Protein AF-A0A9W9HZK2-F1 (afdb_monomer_lite)

Sequence (214 aa):
MGLQKMIEAKGGIGELHDNWRLEHVVYLWVSDLRTFMGFSSRFYVRGLSTYPALYQAVLHLRDEFQHTHAMASPSSGMSPFDYERLICLFFICLMMQDSVSSTPTDPMHSSFRPSGLDTLDGALMESRGMRDFSVQNLRPFLNHHLVELHPDGMQKIEYVRRMTEVLGLLRPEARIGVEKCLLNMLCRSNEGHTAFLVDDGWTPDSLLSSMHGQ

Secondary structure (DSSP, 8-state):
-HHHHHHHTTT-SGGGTT-THHHHHHHHHHHHHHHHHHH-HHHHHHTTTTSHHHHHHHHHHHHHHHHHHHH----SS--HHHHHHHHHHHHHHHHHHHHHHT--S-TT----PPPHHHHHHHHHHH-TT-----HHHHHHHHHHHHHHH-TTHHHHHHHHHHHHHHHHTS-HHHHHHHHHHHHHHHT--TTSSSSPPTTSS-SHHHHHHHHT--

pLDDT: mean 72.89, std 15.09, range [34.38, 93.44]

Foldseek 3Di:
DVLVVVQVVQVHLVNCLVPLVLLVSLLVVLVVLQVLCVLPPCLQAAFCVVLPLVLVLLVLLVVVLCVCVVPDDPDFFQDPQLLLSQLLLLLVSVQSSQQSVPPDPDPPDPPVDPRLSSVLSVVSVVPPPPPPSRSVVSRVSSLVSQVVVDVCSVVSSVVSNSNSVSLRSDTPVLNSLSSLQSSQSNNRHNVCPGRPPPPPQRHSVSSVCVSVDD

Radius of gyration: 17.17 Å; chains: 1; bounding box: 48×40×56 Å

Organism: NCBI:txid189055

Structure (mmCIF, N/CA/C/O backbone):
data_AF-A0A9W9HZK2-F1
#
_entry.id   AF-A0A9W9HZK2-F1
#
loop_
_atom_site.group_PDB
_atom_site.id
_atom_site.type_symbol
_atom_site.label_atom_id
_atom_site.label_alt_id
_atom_site.label_comp_id
_atom_site.label_asym_id
_atom_site.label_entity_id
_atom_site.label_seq_id
_atom_site.pdbx_PDB_ins_code
_atom_site.Cartn_x
_atom_site.Cartn_y
_atom_site.Cartn_z
_atom_site.occupancy
_atom_site.B_iso_or_equiv
_atom_site.auth_seq_id
_atom_site.auth_comp_id
_atom_site.auth_asym_id
_atom_site.auth_atom_id
_atom_site.pdbx_PDB_model_num
ATOM 1 N N . MET A 1 1 ? -9.613 7.759 -10.829 1.00 51.91 1 MET A N 1
ATOM 2 C CA . MET A 1 1 ? -10.309 6.591 -10.236 1.00 51.91 1 MET A CA 1
ATOM 3 C C . MET A 1 1 ? -11.728 6.965 -9.813 1.00 51.91 1 MET A C 1
ATOM 5 O O . MET A 1 1 ? -11.955 8.121 -9.473 1.00 51.91 1 MET A O 1
ATOM 9 N N . GLY A 1 2 ? -12.683 6.027 -9.862 1.00 49.06 2 GLY A N 1
ATOM 10 C CA . GLY A 1 2 ? -14.105 6.284 -9.564 1.00 49.06 2 GLY A CA 1
ATOM 11 C C . GLY A 1 2 ? -14.384 6.699 -8.114 1.00 49.06 2 GLY A C 1
ATOM 12 O O . GLY A 1 2 ? -15.226 7.560 -7.874 1.00 49.06 2 GLY A O 1
ATOM 13 N N . LEU A 1 3 ? -13.606 6.175 -7.164 1.00 53.81 3 LEU A N 1
ATOM 14 C CA . LEU A 1 3 ? -13.747 6.458 -5.733 1.00 53.81 3 LEU A CA 1
ATOM 15 C C . LEU A 1 3 ? -13.472 7.934 -5.385 1.00 53.81 3 LEU A C 1
ATOM 1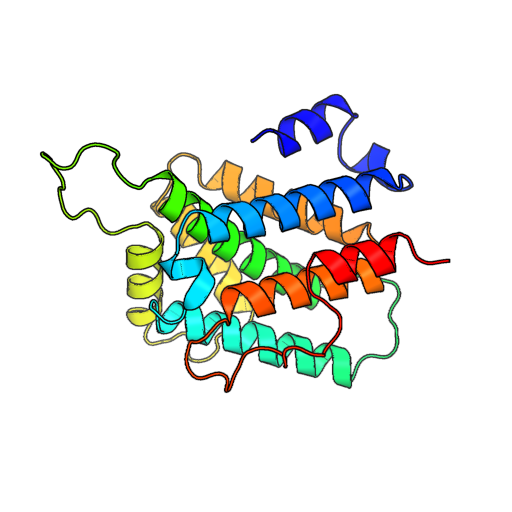7 O O . LEU A 1 3 ? -14.247 8.566 -4.676 1.00 53.81 3 LEU A O 1
ATOM 21 N N . GLN A 1 4 ? -12.415 8.509 -5.966 1.00 55.97 4 GLN A N 1
ATOM 22 C CA . GLN A 1 4 ? -12.057 9.926 -5.832 1.00 55.97 4 GLN A CA 1
ATOM 23 C C . GLN A 1 4 ? -13.200 10.838 -6.305 1.00 55.97 4 GLN A C 1
ATOM 25 O O . GLN A 1 4 ? -13.611 11.747 -5.589 1.00 55.97 4 GLN A O 1
ATOM 30 N N . LYS A 1 5 ? -13.765 10.543 -7.485 1.00 60.78 5 LYS A N 1
ATOM 31 C CA . LYS A 1 5 ? -14.890 11.302 -8.052 1.00 60.78 5 LYS A CA 1
ATOM 32 C C . LYS A 1 5 ? -16.143 11.205 -7.181 1.00 60.78 5 LYS A C 1
ATOM 34 O O . LYS A 1 5 ? -16.894 12.166 -7.086 1.00 60.78 5 LYS A O 1
ATOM 39 N N . MET A 1 6 ? -16.367 10.058 -6.542 1.00 53.75 6 MET A N 1
ATOM 40 C CA . MET A 1 6 ? -17.483 9.858 -5.618 1.00 53.75 6 MET A CA 1
ATOM 41 C C . MET A 1 6 ? -17.302 10.649 -4.315 1.00 53.75 6 MET A C 1
ATOM 43 O O . MET A 1 6 ? -18.262 11.259 -3.853 1.00 53.75 6 MET A O 1
ATOM 47 N N . ILE A 1 7 ? -16.090 10.674 -3.750 1.00 57.06 7 ILE A N 1
ATOM 48 C CA . ILE A 1 7 ? -15.759 11.466 -2.552 1.00 57.06 7 ILE A CA 1
ATOM 49 C C . ILE A 1 7 ? -15.929 12.963 -2.843 1.00 57.06 7 ILE A C 1
ATOM 51 O O . ILE A 1 7 ? -16.571 13.682 -2.079 1.00 57.06 7 ILE A O 1
ATOM 55 N N . GLU A 1 8 ? -15.417 13.428 -3.983 1.00 64.81 8 GLU A N 1
ATOM 56 C CA . GLU A 1 8 ? -15.541 14.824 -4.417 1.00 64.81 8 GLU A CA 1
ATOM 57 C C . GLU A 1 8 ? -17.005 15.212 -4.684 1.00 64.81 8 GLU A C 1
ATOM 59 O O . GLU A 1 8 ? -17.459 16.258 -4.224 1.00 64.81 8 GLU A O 1
ATOM 64 N N . ALA A 1 9 ? -17.794 14.336 -5.319 1.00 61.34 9 ALA A N 1
ATOM 65 C CA . ALA A 1 9 ? -19.225 14.555 -5.550 1.00 61.34 9 ALA A CA 1
ATOM 66 C C . ALA A 1 9 ? -20.078 14.578 -4.266 1.00 61.34 9 ALA A C 1
ATOM 68 O O . ALA A 1 9 ? -21.255 14.942 -4.316 1.00 61.34 9 ALA A O 1
ATOM 69 N N . LYS A 1 10 ? -19.520 14.165 -3.122 1.00 55.72 10 LYS A N 1
ATOM 70 C CA . LYS A 1 10 ? -20.206 14.130 -1.823 1.00 55.72 10 LYS A CA 1
ATOM 71 C C . LYS A 1 10 ? -19.759 15.221 -0.853 1.00 55.72 10 LYS A C 1
ATOM 73 O O . LYS A 1 10 ? -20.182 15.187 0.293 1.00 55.72 10 LYS A O 1
ATOM 78 N N . GLY A 1 11 ? -18.981 16.202 -1.314 1.00 62.06 11 GLY A N 1
ATOM 79 C CA . GLY A 1 11 ? -18.532 17.321 -0.478 1.00 62.06 11 GLY A CA 1
ATOM 80 C C . GLY A 1 11 ? -17.215 17.060 0.256 1.00 62.06 11 GLY A C 1
ATOM 81 O O . GLY A 1 11 ? -16.813 17.858 1.096 1.00 62.06 11 GLY A O 1
ATOM 82 N N . GLY A 1 12 ? -16.506 15.980 -0.090 1.00 61.12 12 GLY A N 1
ATOM 83 C CA . GLY A 1 12 ? -15.219 15.626 0.504 1.00 61.12 12 GLY A CA 1
ATOM 84 C C . GLY A 1 12 ? -15.331 14.676 1.698 1.00 61.12 12 GLY A C 1
ATOM 85 O O . GLY A 1 12 ? -16.405 14.207 2.061 1.00 61.12 12 GLY A O 1
ATOM 86 N N . ILE A 1 13 ? -14.179 14.357 2.293 1.00 58.06 13 ILE A N 1
ATOM 87 C CA . ILE A 1 13 ? -14.046 13.348 3.360 1.00 58.06 13 ILE A CA 1
ATOM 88 C C . ILE A 1 13 ? -14.730 13.794 4.666 1.00 58.06 13 ILE A C 1
ATOM 90 O O . ILE A 1 13 ? -15.255 12.956 5.392 1.00 58.06 13 ILE A O 1
ATOM 94 N N . GLY A 1 14 ? -14.781 15.103 4.943 1.00 56.28 14 GLY A N 1
ATOM 95 C CA . GLY A 1 14 ? -15.382 15.647 6.170 1.00 56.28 14 GLY A CA 1
ATOM 96 C C . GLY A 1 14 ? -16.892 15.409 6.289 1.00 56.28 14 GLY A C 1
ATOM 97 O O . GLY A 1 14 ? -17.373 15.092 7.370 1.00 56.28 14 GLY A O 1
ATOM 98 N N . GLU A 1 15 ? -17.625 15.456 5.174 1.00 59.62 15 GLU A N 1
ATOM 99 C CA . GLU A 1 15 ? -19.083 15.218 5.112 1.00 59.62 15 GLU A CA 1
ATOM 100 C C . GLU A 1 15 ? -19.468 13.734 5.265 1.00 59.62 15 GLU A C 1
ATOM 102 O O . GLU A 1 15 ? -20.643 13.366 5.338 1.00 59.62 15 GLU A O 1
ATOM 107 N N . LEU A 1 16 ? -18.474 12.848 5.280 1.00 55.88 16 LEU A N 1
ATOM 108 C CA . LEU A 1 16 ? -18.669 11.407 5.338 1.00 55.88 16 LEU A CA 1
ATOM 109 C C . LEU A 1 16 ? -18.458 10.825 6.748 1.00 55.88 16 LEU A C 1
ATOM 111 O O . LEU A 1 16 ? -18.811 9.668 6.956 1.00 55.88 16 LEU A O 1
ATOM 115 N N . HIS A 1 17 ? -17.944 11.611 7.701 1.00 52.28 17 HIS A N 1
ATOM 116 C CA . HIS A 1 17 ? -17.525 11.175 9.042 1.00 52.28 17 HIS A CA 1
ATOM 117 C C . HIS A 1 17 ? -18.588 10.376 9.822 1.00 52.28 17 HIS A C 1
ATOM 119 O O . HIS A 1 17 ? -18.254 9.387 10.465 1.00 52.28 17 HIS A O 1
ATOM 125 N N . ASP A 1 18 ? -19.870 10.730 9.694 1.00 54.41 18 ASP A N 1
ATOM 126 C CA . ASP A 1 18 ? -20.972 10.069 10.419 1.00 54.41 18 ASP A CA 1
ATOM 127 C C . ASP A 1 18 ? -21.776 9.092 9.540 1.00 54.41 18 ASP A C 1
ATOM 129 O O . ASP A 1 18 ? -22.914 8.726 9.844 1.00 54.41 18 ASP A O 1
ATOM 133 N N . ASN A 1 19 ? -21.218 8.683 8.398 1.00 59.22 19 ASN A N 1
ATOM 134 C CA . ASN A 1 19 ? -21.962 7.988 7.360 1.00 59.22 19 ASN A CA 1
ATOM 135 C C . ASN A 1 19 ? -21.532 6.521 7.239 1.00 59.22 19 ASN A C 1
ATOM 137 O O . ASN A 1 19 ? -20.406 6.232 6.839 1.00 59.22 19 ASN A O 1
ATOM 141 N N . TRP A 1 20 ? -22.473 5.590 7.439 1.00 60.44 20 TRP A N 1
ATOM 142 C CA . TRP A 1 20 ? -22.333 4.156 7.103 1.00 60.44 20 TRP A CA 1
ATOM 143 C C . TRP A 1 20 ? -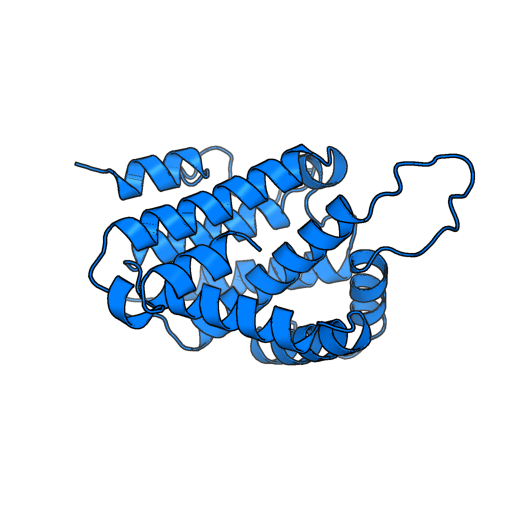21.807 3.924 5.673 1.00 60.44 20 TRP A C 1
ATOM 145 O O . TRP A 1 20 ? -21.231 2.888 5.347 1.00 60.44 20 TRP A O 1
ATOM 155 N N . ARG A 1 21 ? -21.969 4.923 4.797 1.00 61.69 21 ARG A N 1
ATOM 156 C CA . ARG A 1 21 ? -21.415 4.930 3.445 1.00 61.69 21 ARG A CA 1
ATOM 157 C C . ARG A 1 21 ? -19.892 4.839 3.402 1.00 61.69 21 ARG A C 1
ATOM 159 O O . ARG A 1 21 ? -19.397 4.299 2.421 1.00 61.69 21 ARG A O 1
ATOM 166 N N . LEU A 1 22 ? -19.155 5.323 4.406 1.00 65.31 22 LEU A N 1
ATOM 167 C CA . LEU A 1 22 ? -17.693 5.192 4.446 1.00 65.31 22 LEU A CA 1
ATOM 168 C C . LEU A 1 22 ? -17.245 3.740 4.519 1.00 65.31 22 LEU A C 1
ATOM 170 O O . LEU A 1 22 ? -16.347 3.340 3.781 1.00 65.31 22 LEU A O 1
ATOM 174 N N . GLU A 1 23 ? -17.911 2.946 5.351 1.00 64.19 23 GLU A N 1
ATOM 175 C CA . GLU A 1 23 ? -17.645 1.513 5.447 1.00 64.19 23 GLU A CA 1
ATOM 176 C C . GLU A 1 23 ? -17.899 0.835 4.091 1.00 64.19 23 GLU A C 1
ATOM 178 O O . GLU A 1 23 ? -17.084 0.041 3.625 1.00 64.19 23 GLU A O 1
ATOM 183 N N . HIS A 1 24 ? -18.956 1.242 3.379 1.00 67.00 24 HIS A N 1
ATOM 184 C CA . HIS A 1 24 ? -19.216 0.804 2.004 1.00 67.00 24 HIS A CA 1
ATOM 185 C C . HIS A 1 24 ? -18.130 1.231 1.004 1.00 67.00 24 HIS A C 1
ATOM 187 O O . HIS A 1 24 ? -17.762 0.438 0.141 1.00 67.00 24 HIS A O 1
ATOM 193 N N . VAL A 1 25 ? -17.616 2.464 1.083 1.00 67.00 25 VAL A N 1
ATOM 194 C CA . VAL A 1 25 ? -16.541 2.950 0.196 1.00 67.00 25 VAL A CA 1
ATOM 195 C C . VAL A 1 25 ? -15.279 2.106 0.370 1.00 67.00 25 VAL A C 1
ATOM 197 O O . VAL A 1 25 ? -14.643 1.716 -0.609 1.00 67.00 25 VAL A O 1
ATOM 200 N N . VAL A 1 26 ? -14.935 1.804 1.617 1.00 67.75 26 VAL A N 1
ATOM 201 C CA . VAL A 1 26 ? -13.762 1.003 1.966 1.00 67.75 26 VAL A CA 1
ATOM 202 C C . VAL A 1 26 ? -13.950 -0.450 1.556 1.00 67.75 26 VAL A C 1
ATOM 204 O O . VAL A 1 26 ? -13.043 -1.035 0.965 1.00 67.75 26 VAL A O 1
ATOM 207 N N . TYR A 1 27 ? -15.139 -1.011 1.780 1.00 67.56 27 TYR A N 1
ATOM 208 C CA . TYR A 1 27 ? -15.469 -2.344 1.296 1.00 67.56 27 TYR A CA 1
ATOM 209 C C . TYR A 1 27 ? -15.342 -2.445 -0.225 1.00 67.56 27 TYR A C 1
ATOM 211 O O . TYR A 1 27 ? -14.692 -3.361 -0.721 1.00 67.56 27 TYR A O 1
ATOM 219 N N . LEU A 1 28 ? -15.917 -1.494 -0.969 1.00 68.62 28 LEU A N 1
ATOM 220 C CA . LEU A 1 28 ? -15.805 -1.464 -2.426 1.00 68.62 28 LEU A CA 1
ATOM 221 C C . LEU A 1 28 ? -14.343 -1.425 -2.861 1.00 68.62 28 LEU A C 1
ATOM 223 O O . LEU A 1 28 ? -13.965 -2.141 -3.777 1.00 68.62 28 LEU A O 1
ATOM 227 N N . TRP A 1 29 ? -13.504 -0.668 -2.159 1.00 70.44 29 TRP A N 1
ATOM 228 C CA . TRP A 1 29 ? -12.082 -0.604 -2.464 1.00 70.44 29 TRP A CA 1
ATOM 229 C C . TRP A 1 29 ? -11.341 -1.928 -2.196 1.00 70.44 29 TRP A C 1
ATOM 231 O O . TRP A 1 29 ? -10.569 -2.389 -3.038 1.00 70.44 29 TRP A O 1
ATOM 241 N N . VAL A 1 30 ? -11.606 -2.589 -1.063 1.00 67.69 30 VAL A N 1
ATOM 242 C CA . VAL A 1 30 ? -11.041 -3.918 -0.753 1.00 67.69 30 VAL A CA 1
ATOM 243 C C . VAL A 1 30 ? -11.559 -4.981 -1.733 1.00 67.69 30 VAL A C 1
ATOM 245 O O . VAL A 1 30 ? -10.803 -5.844 -2.182 1.00 67.69 30 VAL A O 1
ATOM 248 N N . SER A 1 31 ? -12.836 -4.906 -2.109 1.00 67.81 31 SER A N 1
ATOM 249 C CA . SER A 1 31 ? -13.458 -5.782 -3.104 1.00 67.81 31 SER A CA 1
ATOM 250 C C . SER A 1 31 ? -12.860 -5.568 -4.494 1.00 67.81 31 SER A C 1
ATOM 252 O O . SER A 1 31 ? -12.563 -6.542 -5.190 1.00 67.81 31 SER A O 1
ATOM 254 N N . ASP A 1 32 ? -12.625 -4.318 -4.891 1.00 69.69 32 ASP A N 1
ATOM 255 C CA . ASP A 1 32 ? -11.942 -3.982 -6.137 1.00 69.69 32 ASP A CA 1
ATOM 256 C C . ASP A 1 32 ? -10.536 -4.580 -6.126 1.00 69.69 32 ASP A C 1
ATOM 258 O O . ASP A 1 32 ? -10.176 -5.279 -7.068 1.00 69.69 32 ASP A O 1
ATOM 262 N N . LEU A 1 33 ? -9.765 -4.428 -5.042 1.00 68.88 33 LEU A N 1
ATOM 263 C CA . LEU A 1 33 ? -8.455 -5.074 -4.909 1.00 68.88 33 LEU A CA 1
ATOM 264 C C . LEU A 1 33 ? -8.508 -6.593 -5.066 1.00 68.88 33 LEU A C 1
ATOM 266 O O . LEU A 1 33 ? -7.711 -7.151 -5.818 1.00 68.88 33 LEU A O 1
ATOM 270 N N . ARG A 1 34 ? -9.449 -7.265 -4.392 1.00 65.44 34 ARG A N 1
ATOM 271 C CA . ARG A 1 34 ? -9.645 -8.717 -4.528 1.00 65.44 34 ARG A CA 1
ATOM 272 C C . ARG A 1 34 ? -9.939 -9.091 -5.978 1.00 65.44 34 ARG A C 1
ATOM 274 O O . ARG A 1 34 ? -9.393 -10.068 -6.485 1.00 65.44 34 ARG A O 1
ATOM 281 N N . THR A 1 35 ? -10.788 -8.313 -6.642 1.00 68.31 35 THR A N 1
ATOM 282 C CA . THR A 1 35 ? -11.169 -8.524 -8.042 1.00 68.31 35 THR A CA 1
ATOM 283 C C . THR A 1 35 ? -9.964 -8.313 -8.965 1.00 68.31 35 THR A C 1
ATOM 285 O O . THR A 1 35 ? -9.683 -9.164 -9.806 1.00 68.31 35 THR A O 1
ATOM 288 N N . PHE A 1 36 ? -9.171 -7.260 -8.737 1.00 62.81 36 PHE A N 1
ATOM 289 C CA . PHE A 1 36 ? -7.903 -6.994 -9.425 1.00 62.81 36 PHE A CA 1
ATOM 290 C C . PHE A 1 36 ? -6.890 -8.125 -9.250 1.00 62.81 36 PHE A C 1
ATOM 292 O O . PHE A 1 36 ? -6.281 -8.564 -10.224 1.00 62.81 36 PHE A O 1
ATOM 299 N N . MET A 1 37 ? -6.741 -8.650 -8.034 1.00 62.50 37 MET A N 1
ATOM 300 C CA . MET A 1 37 ? -5.911 -9.829 -7.794 1.00 62.50 37 MET A CA 1
ATOM 301 C C . MET A 1 37 ? -6.466 -11.067 -8.497 1.00 62.50 37 MET A C 1
ATOM 303 O O . MET A 1 37 ? -5.687 -11.843 -9.031 1.00 62.50 37 MET A O 1
ATOM 307 N N . GLY A 1 38 ? -7.788 -11.245 -8.542 1.00 58.75 38 GLY A N 1
ATOM 308 C CA . GLY A 1 38 ? -8.447 -12.338 -9.262 1.00 58.75 38 GLY A CA 1
ATOM 309 C C . GLY A 1 38 ? -8.209 -12.311 -10.775 1.00 58.75 38 GLY A C 1
ATOM 310 O O . GLY A 1 38 ? -8.093 -13.371 -11.386 1.00 58.75 38 GLY A O 1
ATOM 311 N N . PHE A 1 39 ? -8.056 -11.124 -11.374 1.00 61.34 39 PHE A N 1
ATOM 312 C CA . PHE A 1 39 ? -7.691 -10.986 -12.789 1.00 61.34 39 PHE A CA 1
ATOM 313 C C . PHE A 1 39 ? -6.256 -11.437 -13.098 1.00 61.34 39 PHE A C 1
ATOM 315 O O . PHE A 1 39 ? -5.949 -11.746 -14.247 1.00 61.34 39 PHE A O 1
ATOM 322 N N . SER A 1 40 ? -5.386 -11.532 -12.089 1.00 61.66 40 SER A N 1
ATOM 323 C CA . SER A 1 40 ? -4.034 -12.068 -12.232 1.00 61.66 40 SER A CA 1
ATOM 324 C C . SER A 1 40 ? -3.870 -13.340 -11.409 1.00 61.66 40 SER A C 1
ATOM 326 O O . SER A 1 40 ? -3.607 -13.302 -10.207 1.00 61.66 40 SER A O 1
ATOM 328 N N . SER A 1 41 ? -3.944 -14.497 -12.073 1.00 63.47 41 SER A N 1
ATOM 329 C CA . SER A 1 41 ? -3.752 -15.809 -11.435 1.00 63.47 41 SER A CA 1
ATOM 330 C C . SER A 1 41 ? -2.452 -15.892 -10.620 1.00 63.47 41 SER A C 1
ATOM 332 O O . SER A 1 41 ? -2.416 -16.543 -9.574 1.00 63.47 41 SER A O 1
ATOM 334 N N . ARG A 1 42 ? -1.403 -15.169 -11.043 1.00 66.69 42 ARG A N 1
ATOM 335 C CA . ARG A 1 42 ? -0.130 -15.041 -10.319 1.00 66.69 42 ARG A CA 1
ATOM 336 C C . ARG A 1 42 ? -0.310 -14.365 -8.959 1.00 66.69 42 ARG A C 1
ATOM 338 O O . ARG A 1 42 ? 0.107 -14.945 -7.962 1.00 66.69 42 ARG A O 1
ATOM 345 N N . PHE A 1 43 ? -0.945 -13.194 -8.894 1.00 71.00 43 PHE A N 1
ATOM 346 C CA . PHE A 1 43 ? -1.162 -12.493 -7.620 1.00 71.00 43 PHE A CA 1
ATOM 347 C C . PHE A 1 43 ? -2.210 -13.192 -6.751 1.00 71.00 43 PHE A C 1
ATOM 349 O O . PHE A 1 43 ? -2.054 -13.250 -5.534 1.00 71.00 43 PHE A O 1
ATOM 356 N N . TYR A 1 44 ? -3.238 -13.792 -7.357 1.00 67.56 44 TYR A N 1
ATOM 357 C CA . TYR A 1 44 ? -4.263 -14.529 -6.620 1.00 67.56 44 TYR A CA 1
ATOM 358 C C . TYR A 1 44 ? -3.695 -15.715 -5.821 1.00 67.56 44 TYR A C 1
ATOM 360 O O . TYR A 1 44 ? -4.067 -15.904 -4.658 1.00 67.56 44 TYR A O 1
ATOM 368 N N . VAL A 1 45 ? -2.800 -16.498 -6.442 1.00 66.31 45 VAL A N 1
ATOM 369 C CA . VAL A 1 45 ? -2.215 -17.716 -5.852 1.00 66.31 45 VAL A CA 1
ATOM 370 C C . VAL A 1 45 ? -0.963 -17.412 -5.031 1.00 66.31 45 VAL A C 1
ATOM 372 O O . VAL A 1 45 ? -0.761 -18.002 -3.973 1.00 66.31 45 VAL A O 1
ATOM 375 N N . ARG A 1 46 ? -0.102 -16.512 -5.515 1.00 70.06 46 ARG A N 1
ATOM 376 C CA . ARG A 1 46 ? 1.246 -16.306 -4.967 1.00 70.06 46 ARG A CA 1
ATOM 377 C C . ARG A 1 46 ? 1.455 -14.956 -4.287 1.00 70.06 46 ARG A C 1
ATOM 379 O O . ARG A 1 46 ? 2.575 -14.721 -3.840 1.00 70.06 46 ARG A O 1
ATOM 386 N N . GLY A 1 47 ? 0.449 -14.080 -4.225 1.00 77.06 47 GLY A N 1
ATOM 387 C CA . GLY A 1 47 ? 0.588 -12.752 -3.619 1.00 77.06 47 GLY A CA 1
ATOM 388 C C . GLY A 1 47 ? 1.841 -12.035 -4.128 1.00 77.06 47 GLY A C 1
ATOM 389 O O . GLY A 1 47 ? 2.120 -12.033 -5.330 1.00 77.06 47 GLY A O 1
ATOM 390 N N . LEU A 1 48 ? 2.641 -11.504 -3.201 1.00 84.44 48 LEU A N 1
ATOM 391 C CA . LEU A 1 48 ? 3.938 -10.892 -3.503 1.00 84.44 48 LEU A CA 1
ATOM 392 C C . LEU A 1 48 ? 5.131 -11.853 -3.450 1.00 84.44 48 LEU A C 1
ATOM 394 O O . LEU A 1 48 ? 6.249 -11.408 -3.657 1.00 84.44 48 LEU A O 1
ATOM 398 N N . SER A 1 49 ? 4.953 -13.162 -3.241 1.00 82.25 49 SER A N 1
ATOM 399 C CA . SER A 1 49 ? 6.086 -14.101 -3.076 1.00 82.25 49 SER A CA 1
ATOM 400 C C . SER A 1 49 ? 7.044 -14.189 -4.275 1.00 82.25 49 SER A C 1
ATOM 402 O O . SER A 1 49 ? 8.132 -14.742 -4.153 1.00 82.25 49 SER A O 1
ATOM 404 N N . THR A 1 50 ? 6.673 -13.640 -5.440 1.00 83.69 50 THR A N 1
ATOM 405 C CA . THR A 1 50 ? 7.590 -13.535 -6.591 1.00 83.69 50 THR A CA 1
ATOM 406 C C . THR A 1 50 ? 8.507 -12.304 -6.538 1.00 83.69 50 THR A C 1
ATOM 408 O O . THR A 1 50 ? 9.370 -12.176 -7.396 1.00 83.69 50 THR A O 1
ATOM 411 N N . TYR A 1 51 ? 8.315 -11.423 -5.556 1.00 87.19 51 TYR A N 1
ATOM 412 C CA . TYR A 1 51 ? 9.055 -10.185 -5.320 1.00 87.19 51 TYR A CA 1
ATOM 413 C C . TYR A 1 51 ? 9.674 -10.262 -3.918 1.00 87.19 51 TYR A C 1
ATOM 415 O O . TYR A 1 51 ? 9.020 -9.888 -2.941 1.00 87.19 51 TYR A O 1
ATOM 423 N N . PRO A 1 52 ? 10.866 -10.867 -3.761 1.00 87.12 52 PRO A N 1
ATOM 424 C CA . PRO A 1 52 ? 11.383 -11.242 -2.451 1.00 87.12 52 PRO A CA 1
ATOM 425 C C . PRO A 1 52 ? 11.563 -10.066 -1.490 1.00 87.12 52 PRO A C 1
ATOM 427 O O . PRO A 1 52 ? 11.220 -10.206 -0.318 1.00 87.12 52 PRO A O 1
ATOM 430 N N . ALA A 1 53 ? 12.065 -8.917 -1.947 1.00 88.12 53 ALA A N 1
ATOM 431 C CA . ALA A 1 53 ? 12.306 -7.777 -1.064 1.00 88.12 53 ALA A CA 1
ATOM 432 C C . ALA A 1 53 ? 10.999 -7.100 -0.645 1.00 88.12 53 ALA A C 1
ATOM 434 O O . ALA A 1 53 ? 10.823 -6.775 0.531 1.00 88.12 53 ALA A O 1
ATOM 435 N N . LEU A 1 54 ? 10.046 -6.967 -1.570 1.00 88.81 54 LEU A N 1
ATOM 436 C CA . LEU A 1 54 ? 8.696 -6.499 -1.256 1.00 88.81 54 LEU A CA 1
ATOM 437 C C . LEU A 1 54 ? 7.966 -7.447 -0.309 1.00 88.81 54 LEU A C 1
ATOM 439 O O . LEU A 1 54 ? 7.324 -6.999 0.639 1.00 88.81 54 LEU A O 1
ATOM 443 N N . TYR A 1 55 ? 8.076 -8.753 -0.537 1.00 88.12 55 TYR A N 1
ATOM 444 C CA . TYR A 1 55 ? 7.468 -9.753 0.329 1.00 88.12 55 TYR A CA 1
ATOM 445 C C . TYR A 1 55 ? 8.033 -9.666 1.750 1.00 88.12 55 TYR A C 1
ATOM 447 O O . TYR A 1 55 ? 7.257 -9.627 2.700 1.00 88.12 55 TYR A O 1
ATOM 455 N N . GLN A 1 56 ? 9.357 -9.543 1.908 1.00 86.38 56 GLN A N 1
ATOM 456 C CA . GLN A 1 56 ? 9.976 -9.322 3.221 1.00 86.38 56 GLN A CA 1
ATOM 457 C C . GLN A 1 56 ? 9.482 -8.031 3.883 1.00 86.38 56 GLN A C 1
ATOM 459 O O . GLN A 1 56 ? 9.110 -8.060 5.054 1.00 86.38 56 GLN A O 1
ATOM 464 N N . ALA A 1 57 ? 9.392 -6.923 3.139 1.00 89.19 57 ALA A N 1
ATOM 465 C CA . ALA A 1 57 ? 8.858 -5.672 3.672 1.00 89.19 57 ALA A CA 1
ATOM 466 C C . ALA A 1 57 ? 7.433 -5.851 4.225 1.00 89.19 57 ALA A C 1
ATOM 468 O O . ALA A 1 57 ? 7.150 -5.423 5.340 1.00 89.19 57 ALA A O 1
ATOM 469 N N . VAL A 1 58 ? 6.547 -6.542 3.501 1.00 89.69 58 VAL A N 1
ATOM 470 C CA . VAL A 1 58 ? 5.175 -6.797 3.974 1.00 89.69 58 VAL A CA 1
ATOM 471 C C . VAL A 1 58 ? 5.138 -7.764 5.162 1.00 89.69 58 VAL A C 1
ATOM 473 O O . VAL A 1 58 ? 4.317 -7.576 6.059 1.00 89.69 58 VAL A O 1
ATOM 476 N N . LEU A 1 59 ? 6.029 -8.761 5.228 1.00 87.44 59 LEU A N 1
ATOM 477 C CA . LEU A 1 59 ? 6.151 -9.615 6.416 1.00 87.44 59 LEU A CA 1
ATOM 478 C C . LEU A 1 59 ? 6.522 -8.794 7.658 1.00 87.44 59 LEU A C 1
ATOM 480 O O . LEU A 1 59 ? 5.918 -8.997 8.706 1.00 87.44 59 LEU A O 1
ATOM 484 N N . HIS A 1 60 ? 7.416 -7.812 7.535 1.00 87.19 60 HIS A N 1
ATOM 485 C CA . HIS A 1 60 ? 7.725 -6.899 8.637 1.00 87.19 60 HIS A CA 1
ATOM 486 C C . HIS A 1 60 ? 6.522 -6.044 9.055 1.00 87.19 60 HIS A C 1
ATOM 488 O O . HIS A 1 60 ? 6.252 -5.928 10.249 1.00 87.19 60 HIS A O 1
ATOM 494 N N . LEU A 1 61 ? 5.747 -5.514 8.098 1.00 90.19 61 LEU A N 1
ATOM 495 C CA . LEU A 1 61 ? 4.495 -4.805 8.405 1.00 90.19 61 LEU A CA 1
ATOM 496 C C . LEU A 1 61 ? 3.507 -5.710 9.152 1.00 90.19 61 LEU A C 1
ATOM 498 O O . LEU A 1 61 ? 2.846 -5.273 10.092 1.00 90.19 61 LEU A O 1
ATOM 502 N N . ARG A 1 62 ? 3.413 -6.982 8.751 1.00 87.94 62 ARG A N 1
ATOM 503 C CA . ARG A 1 62 ? 2.555 -7.972 9.408 1.00 87.94 62 ARG A CA 1
ATOM 504 C C . ARG A 1 62 ? 3.002 -8.240 10.839 1.00 87.94 62 ARG A C 1
ATOM 506 O O . ARG A 1 62 ? 2.161 -8.286 11.734 1.00 87.94 62 ARG A O 1
ATOM 513 N N . ASP A 1 63 ? 4.296 -8.434 11.048 1.00 86.44 63 ASP A N 1
ATOM 514 C CA . ASP A 1 63 ? 4.837 -8.710 12.372 1.00 86.44 63 ASP A CA 1
ATOM 515 C C . ASP A 1 63 ? 4.616 -7.492 13.286 1.00 86.44 63 ASP A C 1
ATOM 517 O O . ASP A 1 63 ? 4.147 -7.656 14.411 1.00 86.44 63 ASP A O 1
ATOM 521 N N . GLU A 1 64 ? 4.832 -6.266 12.794 1.00 87.75 64 GLU A N 1
ATOM 522 C CA . GLU A 1 64 ? 4.538 -5.029 13.534 1.00 87.75 64 GLU A CA 1
ATOM 523 C C . GLU A 1 64 ? 3.050 -4.925 13.904 1.00 87.75 64 GLU A C 1
ATOM 525 O O . GLU A 1 64 ? 2.718 -4.701 15.068 1.00 87.75 64 GLU A O 1
ATOM 530 N N . PHE A 1 65 ? 2.151 -5.184 12.950 1.00 87.62 65 PHE A N 1
ATOM 531 C CA . PHE A 1 65 ? 0.707 -5.231 13.185 1.00 87.62 65 PHE A CA 1
ATOM 532 C C . PHE A 1 65 ? 0.333 -6.210 14.311 1.00 87.62 65 PHE A C 1
ATOM 534 O O . PHE A 1 65 ? -0.419 -5.867 15.227 1.00 87.62 65 PHE A O 1
ATOM 541 N N . GLN A 1 66 ? 0.877 -7.430 14.281 1.00 86.06 66 GLN A N 1
ATOM 542 C CA . GLN A 1 66 ? 0.612 -8.444 15.303 1.00 86.06 66 GLN A CA 1
ATOM 543 C C . GLN A 1 66 ? 1.117 -8.013 16.684 1.00 86.06 66 GLN A C 1
ATOM 545 O O . GLN A 1 66 ? 0.399 -8.180 17.671 1.00 86.06 66 GLN A O 1
ATOM 550 N N . HIS A 1 67 ? 2.311 -7.419 16.762 1.00 82.62 67 HIS A N 1
ATOM 551 C CA . HIS A 1 67 ? 2.868 -6.923 18.021 1.00 82.62 67 HIS A CA 1
ATOM 552 C C . HIS A 1 67 ? 2.025 -5.785 18.607 1.00 82.62 67 HIS A C 1
ATOM 554 O O . HIS A 1 67 ? 1.728 -5.806 19.804 1.00 82.62 67 HIS A O 1
ATOM 560 N N . THR A 1 68 ? 1.589 -4.826 17.781 1.00 82.06 68 THR A N 1
ATOM 561 C CA . THR A 1 68 ? 0.722 -3.726 18.227 1.00 82.06 68 THR A CA 1
ATOM 562 C C . THR A 1 68 ? -0.599 -4.262 18.774 1.00 82.06 68 THR A C 1
ATOM 564 O O . THR A 1 68 ? -1.002 -3.878 19.868 1.00 82.06 68 THR A O 1
ATOM 567 N N . HIS A 1 69 ? -1.249 -5.200 18.083 1.00 74.94 69 HIS A N 1
ATOM 568 C CA . HIS A 1 69 ? -2.554 -5.719 18.507 1.00 74.94 69 HIS A CA 1
ATOM 569 C C . HIS A 1 69 ? -2.507 -6.748 19.642 1.00 74.94 69 HIS A C 1
ATOM 571 O O . HIS A 1 69 ? -3.496 -6.889 20.355 1.00 74.94 69 HIS A O 1
ATOM 577 N N . ALA A 1 70 ? -1.386 -7.442 19.846 1.00 74.44 70 ALA A N 1
ATOM 578 C CA . ALA A 1 70 ? -1.211 -8.336 20.990 1.00 74.44 70 ALA A CA 1
ATOM 579 C C . ALA A 1 70 ? -1.002 -7.570 22.309 1.00 74.44 70 ALA A C 1
ATOM 581 O O . ALA A 1 70 ? -1.353 -8.075 23.374 1.00 74.44 70 ALA A O 1
ATOM 582 N N . MET A 1 71 ? -0.416 -6.370 22.242 1.00 64.88 71 MET A N 1
ATOM 583 C CA . MET A 1 71 ? -0.035 -5.567 23.413 1.00 64.88 71 MET A CA 1
ATOM 584 C C . MET A 1 71 ? -0.966 -4.374 23.676 1.00 64.88 71 MET A C 1
ATOM 586 O O . MET A 1 71 ? -0.916 -3.785 24.757 1.00 64.88 71 MET A O 1
ATOM 590 N N . ALA A 1 72 ? -1.800 -3.981 22.711 1.00 62.53 72 ALA A N 1
ATOM 591 C CA . ALA A 1 72 ? -2.658 -2.811 22.844 1.00 62.53 72 ALA A CA 1
ATOM 592 C C . ALA A 1 72 ? -3.910 -3.083 23.693 1.00 62.53 72 ALA A C 1
ATOM 594 O O . ALA A 1 72 ? -4.695 -3.992 23.431 1.00 62.53 72 ALA A O 1
ATOM 595 N N . SER A 1 73 ? -4.143 -2.199 24.667 1.00 58.03 73 SER A N 1
ATOM 596 C CA . SER A 1 73 ? -5.486 -1.922 25.192 1.00 58.03 73 SER A CA 1
ATOM 597 C C . SER A 1 73 ? -6.343 -1.325 24.064 1.00 58.03 73 SER A C 1
ATOM 599 O O . SER A 1 73 ? -5.775 -0.614 23.231 1.00 58.03 73 SER A O 1
ATOM 601 N N . PRO A 1 74 ? -7.667 -1.568 23.998 1.00 56.53 74 PRO A N 1
ATOM 602 C CA . PRO A 1 74 ? -8.532 -1.026 22.949 1.00 56.53 74 PRO A CA 1
ATOM 603 C C . PRO A 1 74 ? -8.511 0.511 22.947 1.00 56.53 74 PRO A C 1
ATOM 605 O O . PRO A 1 74 ? -9.298 1.175 23.621 1.00 56.53 74 PRO A O 1
ATOM 608 N N . SER A 1 75 ? -7.587 1.102 22.189 1.00 58.41 75 SER A N 1
ATOM 609 C CA . SER A 1 75 ? -7.559 2.534 21.932 1.00 58.41 75 SER A CA 1
ATOM 610 C C . SER A 1 75 ? -8.581 2.857 20.851 1.00 58.41 75 SER A C 1
ATOM 612 O O . SER A 1 75 ? -8.563 2.287 19.762 1.00 58.41 75 SER A O 1
ATOM 614 N N . SER A 1 76 ? -9.456 3.819 21.134 1.00 60.91 76 SER A N 1
ATOM 615 C CA . SER A 1 76 ? -10.537 4.226 20.227 1.00 60.91 76 SER A CA 1
ATOM 616 C C . SER A 1 76 ? -10.041 4.837 18.901 1.00 60.91 76 SER A C 1
ATOM 618 O O . SER A 1 76 ? -10.803 4.900 17.936 1.00 60.91 76 SER A O 1
ATOM 620 N N . GLY A 1 77 ? -8.789 5.302 18.830 1.00 72.50 77 GLY A N 1
ATOM 621 C CA . GLY A 1 77 ? -8.229 6.029 17.684 1.00 72.50 77 GLY A CA 1
ATOM 622 C C . GLY A 1 77 ? -7.152 5.257 16.919 1.00 72.50 77 GLY A C 1
ATOM 623 O O . GLY A 1 77 ? -6.554 4.324 17.447 1.00 72.50 77 GLY A O 1
ATOM 624 N N . MET A 1 78 ? -6.917 5.661 15.669 1.00 83.50 78 MET A N 1
ATOM 625 C CA . MET A 1 78 ? -5.787 5.203 14.855 1.00 83.50 78 MET A CA 1
ATOM 626 C C . MET A 1 78 ? -4.490 5.802 15.408 1.00 83.50 78 MET A C 1
ATOM 628 O O . MET A 1 78 ? -4.385 7.025 15.533 1.00 83.50 78 MET A O 1
ATOM 632 N N . SER A 1 79 ? -3.510 4.964 15.749 1.00 86.31 79 SER A N 1
ATOM 633 C CA . SER A 1 79 ? -2.201 5.468 16.161 1.00 86.31 79 SER A CA 1
ATOM 634 C C . SER A 1 79 ? -1.410 5.981 14.948 1.00 86.31 79 SER A C 1
ATOM 636 O O . SER A 1 79 ? -1.668 5.558 13.817 1.00 86.31 79 SER A O 1
ATOM 638 N N . PRO A 1 80 ? -0.407 6.856 15.146 1.00 86.56 80 PRO A N 1
ATOM 639 C CA .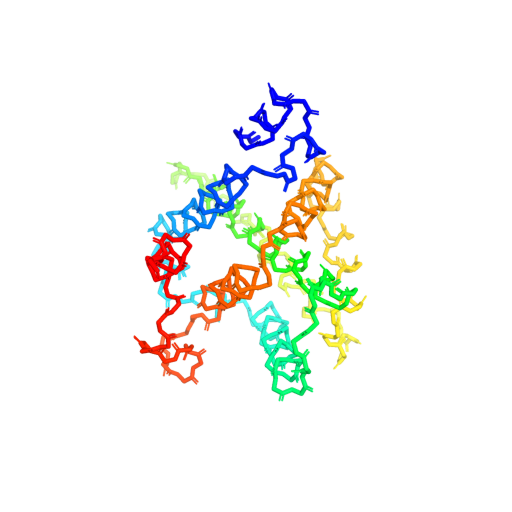 PRO A 1 80 ? 0.484 7.264 14.063 1.00 86.56 80 PRO A CA 1
ATOM 640 C C . PRO A 1 80 ? 1.150 6.066 13.376 1.00 86.56 80 PRO A C 1
ATOM 642 O O . PRO A 1 80 ? 1.263 6.053 12.161 1.00 86.56 80 PRO A O 1
ATOM 645 N N . PHE A 1 81 ? 1.520 5.023 14.124 1.00 85.88 81 PHE A N 1
ATOM 646 C CA . PHE A 1 81 ? 2.119 3.812 13.556 1.00 85.88 81 PHE A CA 1
ATOM 647 C C . PHE A 1 81 ? 1.143 3.047 12.655 1.00 85.88 81 PHE A C 1
ATOM 649 O O . PHE A 1 81 ? 1.523 2.635 11.561 1.00 85.88 81 PHE A O 1
ATOM 656 N N . ASP A 1 82 ? -0.127 2.931 13.059 1.00 87.62 82 ASP A N 1
ATOM 657 C CA . ASP A 1 82 ? -1.166 2.307 12.227 1.00 87.62 82 ASP A CA 1
ATOM 658 C C . ASP A 1 82 ? -1.385 3.097 10.931 1.00 87.62 82 ASP A C 1
ATOM 660 O O . ASP A 1 82 ? -1.522 2.514 9.857 1.00 87.62 82 ASP A O 1
ATOM 664 N N . TYR A 1 83 ? -1.369 4.430 11.020 1.00 89.69 83 TYR A N 1
ATOM 665 C CA . TYR A 1 83 ? -1.501 5.312 9.862 1.00 89.69 83 TYR A CA 1
ATOM 666 C C . TYR A 1 83 ? -0.357 5.110 8.858 1.00 89.69 83 TYR A C 1
ATOM 668 O O . TYR A 1 83 ? -0.594 4.916 7.665 1.00 89.69 83 TYR A O 1
ATOM 676 N N . GLU A 1 84 ? 0.889 5.119 9.332 1.00 90.62 84 GLU A N 1
ATOM 677 C CA . GLU A 1 84 ? 2.064 4.925 8.480 1.00 90.62 84 GLU A CA 1
ATOM 678 C C . GLU A 1 84 ? 2.082 3.524 7.839 1.00 90.62 84 GLU A C 1
ATOM 680 O O . GLU A 1 84 ? 2.389 3.381 6.649 1.00 90.62 84 GLU A O 1
ATOM 685 N N . ARG A 1 85 ? 1.705 2.489 8.603 1.00 91.69 85 ARG A N 1
ATOM 686 C CA . ARG A 1 85 ? 1.643 1.098 8.135 1.00 91.69 85 ARG A CA 1
ATOM 687 C C . ARG A 1 85 ? 0.582 0.925 7.052 1.00 91.69 85 ARG A C 1
ATOM 689 O O . ARG A 1 85 ? 0.876 0.370 5.992 1.00 91.69 85 ARG A O 1
ATOM 696 N N . LEU A 1 86 ? -0.611 1.487 7.258 1.00 91.81 86 LEU A N 1
ATOM 697 C CA . LEU A 1 86 ? -1.676 1.492 6.257 1.00 91.81 86 LEU A CA 1
ATOM 698 C C . LEU A 1 86 ? -1.262 2.217 4.977 1.00 91.81 86 LEU A C 1
ATOM 700 O O . LEU A 1 86 ? -1.503 1.681 3.896 1.00 91.81 86 LEU A O 1
ATOM 704 N N . ILE A 1 87 ? -0.589 3.372 5.066 1.00 92.62 87 ILE A N 1
ATOM 705 C CA . ILE A 1 87 ? -0.051 4.050 3.874 1.00 92.62 87 ILE A CA 1
ATOM 706 C C . ILE A 1 87 ? 0.847 3.105 3.074 1.00 92.62 87 ILE A C 1
ATOM 708 O O . ILE A 1 87 ? 0.681 3.005 1.858 1.00 92.62 87 ILE A O 1
ATOM 712 N N . CYS A 1 88 ? 1.765 2.392 3.733 1.00 93.44 88 CYS A N 1
ATOM 713 C CA . CYS A 1 88 ? 2.655 1.449 3.055 1.00 93.44 88 CYS A CA 1
ATOM 714 C C . CYS A 1 88 ? 1.868 0.331 2.354 1.00 93.44 88 CYS A C 1
ATOM 716 O O . CYS A 1 88 ? 2.126 0.028 1.187 1.00 93.44 88 CYS A O 1
ATOM 718 N N . LEU A 1 89 ? 0.865 -0.243 3.027 1.00 92.12 89 LEU A N 1
ATOM 719 C CA . LEU A 1 89 ? 0.015 -1.293 2.458 1.00 92.12 89 LEU A CA 1
ATOM 720 C C . LEU A 1 89 ? -0.783 -0.799 1.247 1.00 92.12 89 LEU A C 1
ATOM 722 O O . LEU A 1 89 ? -0.805 -1.468 0.213 1.00 92.12 89 LEU A O 1
ATOM 726 N N . PHE A 1 90 ? -1.397 0.381 1.343 1.00 90.25 90 PHE A N 1
ATOM 727 C CA . PHE A 1 90 ? -2.121 1.013 0.239 1.00 90.25 90 PHE A CA 1
ATOM 728 C C . PHE A 1 90 ? -1.222 1.265 -0.967 1.00 90.25 90 PHE A C 1
ATOM 730 O O . PHE A 1 90 ? -1.627 1.016 -2.101 1.00 90.25 90 PHE A O 1
ATOM 737 N N . PHE A 1 91 ? 0.002 1.722 -0.722 1.00 90.69 91 PHE A N 1
ATOM 738 C CA . PHE A 1 91 ? 1.003 1.941 -1.755 1.00 90.69 91 PHE A CA 1
ATOM 739 C C . PHE A 1 91 ? 1.328 0.675 -2.534 1.00 90.69 91 PHE A C 1
ATOM 741 O O . PHE A 1 91 ? 1.263 0.647 -3.762 1.00 90.69 91 PHE A O 1
ATOM 748 N N . ILE A 1 92 ? 1.648 -0.386 -1.802 1.00 90.44 92 ILE A N 1
ATOM 749 C CA . ILE A 1 92 ? 2.002 -1.682 -2.372 1.00 90.44 92 ILE A CA 1
ATOM 750 C C . ILE A 1 92 ? 0.810 -2.256 -3.151 1.00 90.44 92 ILE A C 1
ATOM 752 O O . ILE A 1 92 ? 0.977 -2.757 -4.264 1.00 90.44 92 ILE A O 1
ATOM 756 N N . CYS A 1 93 ? -0.408 -2.102 -2.624 1.00 87.81 93 CYS A N 1
ATOM 757 C CA . CYS A 1 93 ? -1.637 -2.471 -3.321 1.00 87.81 93 CYS A CA 1
ATOM 758 C C . CYS A 1 93 ? -1.836 -1.681 -4.622 1.00 87.81 93 CYS A C 1
ATOM 760 O O . CYS A 1 93 ? -2.186 -2.267 -5.645 1.00 87.81 93 CYS A O 1
ATOM 762 N N . LEU A 1 94 ? -1.576 -0.372 -4.608 1.00 86.31 94 LEU A N 1
ATOM 763 C CA . LEU A 1 94 ? -1.670 0.481 -5.791 1.00 86.31 94 LEU A CA 1
ATOM 764 C C . LEU A 1 94 ? -0.636 0.081 -6.853 1.00 86.31 94 LEU A C 1
ATOM 766 O O . LEU A 1 94 ? -0.975 -0.009 -8.031 1.00 86.31 94 LEU A O 1
ATOM 770 N N . MET A 1 95 ? 0.595 -0.240 -6.448 1.00 85.56 95 MET A N 1
ATOM 771 C CA . MET A 1 95 ? 1.630 -0.730 -7.367 1.00 85.56 95 MET A CA 1
ATOM 772 C C . MET A 1 95 ? 1.285 -2.084 -7.988 1.00 85.56 95 MET A C 1
ATOM 774 O O . MET A 1 95 ? 1.551 -2.330 -9.170 1.00 85.56 95 MET A O 1
ATOM 778 N N . MET A 1 96 ? 0.651 -2.956 -7.208 1.00 83.25 96 MET A N 1
ATOM 779 C CA . MET A 1 96 ? 0.134 -4.228 -7.697 1.00 83.25 96 MET A CA 1
ATOM 780 C C . MET A 1 96 ? -1.003 -4.026 -8.705 1.00 83.25 96 MET A C 1
ATOM 782 O O . MET A 1 96 ? -0.968 -4.624 -9.781 1.00 83.25 96 MET A O 1
ATOM 786 N N . GLN A 1 97 ? -1.968 -3.149 -8.412 1.00 80.25 97 GLN A N 1
ATOM 787 C CA . GLN A 1 97 ? -3.051 -2.799 -9.342 1.00 80.25 97 GLN A CA 1
ATOM 788 C C . GLN A 1 97 ? -2.518 -2.226 -10.664 1.00 80.25 97 GLN A C 1
ATOM 790 O O . GLN A 1 97 ? -2.981 -2.617 -11.740 1.00 80.25 97 GLN A O 1
ATOM 795 N N . ASP A 1 98 ? -1.533 -1.330 -10.595 1.00 80.81 98 ASP A N 1
ATOM 796 C CA . ASP A 1 98 ? -0.901 -0.700 -11.760 1.00 80.81 98 ASP A CA 1
ATOM 797 C C . ASP A 1 98 ? -0.187 -1.738 -12.645 1.00 80.81 98 ASP A C 1
ATOM 799 O O . ASP A 1 98 ? -0.338 -1.736 -13.868 1.00 80.81 98 ASP A O 1
ATOM 803 N N . SER A 1 99 ? 0.492 -2.707 -12.021 1.00 80.38 99 SER A N 1
ATOM 804 C CA . SER A 1 99 ? 1.195 -3.790 -12.721 1.00 80.38 99 SER A CA 1
ATOM 805 C C . SER A 1 99 ? 0.247 -4.761 -13.432 1.00 80.38 99 SER A C 1
ATOM 807 O O . SER A 1 99 ? 0.570 -5.245 -14.514 1.00 80.38 99 SER A O 1
ATOM 809 N N . VAL A 1 100 ? -0.936 -5.030 -12.866 1.00 76.38 100 VAL A N 1
ATOM 810 C CA . VAL A 1 100 ? -1.975 -5.843 -13.530 1.00 76.38 100 VAL A CA 1
ATOM 811 C C . VAL A 1 100 ? -2.598 -5.077 -14.698 1.00 76.38 100 VAL A C 1
ATOM 813 O O . VAL A 1 100 ? -2.745 -5.625 -15.791 1.00 76.38 100 VAL A O 1
ATOM 816 N N . SER A 1 101 ? -2.914 -3.798 -14.485 1.00 74.12 101 SER A N 1
ATOM 817 C CA . SER A 1 101 ? -3.573 -2.939 -15.481 1.00 74.12 101 SER A CA 1
ATOM 818 C C . SER A 1 101 ? -2.685 -2.624 -16.690 1.00 74.12 101 SER A C 1
ATOM 820 O O . SER A 1 101 ? -3.198 -2.344 -17.768 1.00 74.12 101 SER A O 1
ATOM 822 N N . SER A 1 102 ? -1.362 -2.683 -16.518 1.00 66.00 102 SER A N 1
ATOM 823 C CA . SER A 1 102 ? -0.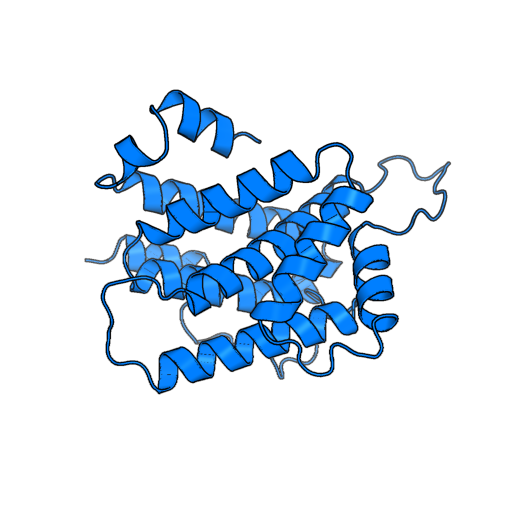367 -2.375 -17.555 1.00 66.00 102 SER A CA 1
ATOM 824 C C . SER A 1 102 ? 0.041 -3.578 -18.415 1.00 66.00 102 SER A C 1
ATOM 826 O O . SER A 1 102 ? 0.938 -3.452 -19.250 1.00 66.00 102 SER A O 1
ATOM 828 N N . THR A 1 103 ? -0.570 -4.753 -18.224 1.00 58.97 103 THR A N 1
ATOM 829 C CA . THR A 1 103 ? -0.260 -5.936 -19.042 1.00 58.97 103 THR A CA 1
ATOM 830 C C . THR A 1 103 ? -0.651 -5.693 -20.511 1.00 58.97 103 THR A C 1
ATOM 832 O O . THR A 1 103 ? -1.808 -5.369 -20.783 1.00 58.97 103 THR A O 1
ATOM 835 N N . PRO A 1 104 ? 0.283 -5.795 -21.484 1.00 53.25 104 PRO A N 1
ATOM 836 C CA . PRO A 1 104 ? -0.021 -5.466 -22.872 1.00 53.25 104 PRO A CA 1
ATOM 837 C C . PRO A 1 104 ? -0.983 -6.491 -23.471 1.00 53.25 104 PRO A C 1
ATOM 839 O O . PRO A 1 104 ? -0.719 -7.691 -23.443 1.00 53.25 104 PRO A O 1
ATOM 842 N N . THR A 1 105 ? -2.062 -6.014 -24.082 1.00 53.12 105 THR A N 1
ATOM 843 C CA . THR A 1 105 ? -3.022 -6.838 -24.833 1.00 53.12 105 THR A CA 1
ATOM 844 C C . THR A 1 105 ? -2.442 -7.397 -26.141 1.00 53.12 105 THR A C 1
ATOM 846 O O . THR A 1 105 ? -3.112 -8.179 -26.811 1.00 53.12 105 THR A O 1
ATOM 849 N N . ASP A 1 106 ? -1.223 -6.996 -26.524 1.00 49.44 106 ASP A N 1
ATOM 850 C CA . ASP A 1 106 ? -0.655 -7.249 -27.849 1.00 49.44 106 ASP A CA 1
ATOM 851 C C . ASP A 1 106 ? 0.621 -8.124 -27.786 1.00 49.44 106 ASP A C 1
ATOM 853 O O . ASP A 1 106 ? 1.689 -7.650 -27.381 1.00 49.44 106 ASP A O 1
ATOM 857 N N . PRO A 1 107 ? 0.540 -9.416 -28.160 1.00 54.38 107 PRO A N 1
ATOM 858 C CA . PRO A 1 107 ? 1.637 -10.373 -28.020 1.00 54.38 107 PRO A CA 1
ATOM 859 C C . PRO A 1 107 ? 2.788 -10.184 -29.026 1.00 54.38 107 PRO A C 1
ATOM 861 O O . PRO A 1 107 ? 3.812 -10.849 -28.884 1.00 54.38 107 PRO A O 1
ATOM 864 N N . MET A 1 108 ? 2.667 -9.307 -30.035 1.00 55.16 108 MET A N 1
ATOM 865 C CA . MET A 1 108 ? 3.698 -9.162 -31.083 1.00 55.16 108 MET A CA 1
ATOM 866 C C . MET A 1 108 ? 4.801 -8.133 -30.781 1.00 55.16 108 MET A C 1
ATOM 868 O O . MET A 1 108 ? 5.841 -8.154 -31.437 1.00 55.16 108 MET A O 1
ATOM 872 N N . HIS A 1 109 ? 4.632 -7.278 -29.767 1.00 47.09 109 HIS A N 1
ATOM 873 C CA . HIS A 1 109 ? 5.621 -6.262 -29.379 1.00 47.09 109 HIS A CA 1
ATOM 874 C C . HIS A 1 109 ? 5.867 -6.250 -27.864 1.00 47.09 109 HIS A C 1
ATOM 876 O O . HIS A 1 109 ? 5.862 -5.195 -27.227 1.00 47.09 109 HIS A O 1
ATOM 882 N N . SER A 1 110 ? 6.100 -7.422 -27.260 1.00 46.66 110 SER A N 1
ATOM 883 C CA . SER A 1 110 ? 6.504 -7.498 -25.853 1.00 46.66 110 SER A CA 1
ATOM 884 C C . SER A 1 110 ? 7.973 -7.088 -25.697 1.00 46.66 110 SER A C 1
ATOM 886 O O . SER A 1 110 ? 8.870 -7.909 -25.494 1.00 46.66 110 SER A O 1
ATOM 888 N N . SER A 1 111 ? 8.243 -5.790 -25.781 1.00 48.81 111 SER A N 1
ATOM 889 C CA . SER A 1 111 ? 9.401 -5.232 -25.093 1.00 48.81 111 SER A CA 1
ATOM 890 C C . SER A 1 111 ? 9.279 -5.685 -23.638 1.00 48.81 111 SER A C 1
ATOM 892 O O . SER A 1 111 ? 8.273 -5.373 -23.001 1.00 48.81 111 SER A O 1
ATOM 894 N N . PHE A 1 112 ? 10.243 -6.460 -23.132 1.00 53.34 112 PHE A N 1
ATOM 895 C CA . PHE A 1 112 ? 10.349 -6.832 -21.718 1.00 53.34 112 PHE A CA 1
ATOM 896 C C . PHE A 1 112 ? 10.559 -5.554 -20.895 1.00 53.34 112 PHE A C 1
ATOM 898 O O . PHE A 1 112 ? 11.672 -5.231 -20.492 1.00 53.34 112 PHE A O 1
ATOM 905 N N . ARG A 1 113 ? 9.504 -4.760 -20.716 1.00 59.25 113 ARG A N 1
ATOM 906 C CA . ARG A 1 113 ? 9.523 -3.616 -19.823 1.00 59.25 113 ARG A CA 1
ATOM 907 C C . ARG A 1 113 ? 9.255 -4.171 -18.426 1.00 59.25 113 ARG A C 1
ATOM 909 O O . ARG A 1 113 ? 8.195 -4.771 -18.240 1.00 59.25 113 ARG A O 1
ATOM 916 N N . PRO A 1 114 ? 10.194 -4.019 -17.476 1.00 64.81 114 PRO A N 1
ATOM 917 C CA . PRO A 1 114 ? 9.953 -4.398 -16.091 1.00 64.81 114 PRO A CA 1
ATOM 918 C C . PRO A 1 114 ? 8.679 -3.711 -15.601 1.00 64.81 114 PRO A C 1
ATOM 920 O O . PRO A 1 114 ? 8.462 -2.528 -15.887 1.00 64.81 114 PRO A O 1
ATOM 923 N N . SER A 1 115 ? 7.817 -4.448 -14.903 1.00 80.44 115 SER A N 1
ATOM 924 C CA . SER A 1 115 ? 6.657 -3.845 -14.252 1.00 80.44 115 SER A CA 1
ATOM 925 C C . SER A 1 115 ? 7.118 -2.855 -13.176 1.00 80.44 115 SER A C 1
ATOM 927 O O . SER A 1 115 ? 8.262 -2.900 -12.706 1.00 80.44 115 SER A O 1
ATOM 929 N N . GLY A 1 116 ? 6.223 -1.958 -12.752 1.00 83.44 116 GLY A N 1
ATOM 930 C CA . GLY A 1 116 ? 6.512 -1.063 -11.628 1.00 83.44 116 GLY A CA 1
ATOM 931 C C . GLY A 1 116 ? 6.907 -1.840 -10.366 1.00 83.44 116 GLY A C 1
ATOM 932 O O . GLY A 1 116 ? 7.802 -1.415 -9.644 1.00 83.44 116 GLY A O 1
ATOM 933 N N . LEU A 1 117 ? 6.318 -3.025 -10.151 1.00 87.50 117 LEU A N 1
ATOM 934 C CA . LEU A 1 117 ? 6.701 -3.925 -9.061 1.00 87.50 117 LEU A CA 1
ATOM 935 C C . LEU A 1 117 ? 8.100 -4.532 -9.227 1.00 87.50 117 LEU A C 1
ATOM 937 O O . LEU A 1 117 ? 8.806 -4.642 -8.232 1.00 87.50 117 LEU A O 1
ATOM 941 N N . ASP A 1 118 ? 8.519 -4.904 -10.444 1.00 87.81 118 ASP A N 1
ATOM 942 C CA . ASP A 1 118 ? 9.876 -5.437 -10.670 1.00 87.81 118 ASP A CA 1
ATOM 943 C C . ASP A 1 118 ? 10.932 -4.365 -10.361 1.00 87.81 118 ASP A C 1
ATOM 945 O O . ASP A 1 118 ? 11.945 -4.643 -9.720 1.00 87.81 118 ASP A O 1
ATOM 949 N N . THR A 1 119 ? 10.670 -3.121 -10.775 1.00 88.69 119 THR A N 1
ATOM 950 C CA . THR A 1 119 ? 11.566 -1.987 -10.499 1.00 88.69 119 THR A CA 1
ATOM 951 C C . THR A 1 119 ? 11.622 -1.661 -9.006 1.00 88.69 119 THR A C 1
ATOM 953 O O . THR A 1 119 ? 12.705 -1.434 -8.469 1.00 88.69 119 THR A O 1
ATOM 956 N N . LEU A 1 120 ? 10.475 -1.696 -8.321 1.00 89.31 120 LEU A N 1
ATOM 957 C CA . LEU A 1 120 ? 10.391 -1.442 -6.884 1.00 89.31 120 LEU A CA 1
ATOM 958 C C . LEU A 1 120 ? 11.086 -2.529 -6.060 1.00 89.31 120 LEU A C 1
ATOM 960 O O . LEU A 1 120 ? 11.819 -2.213 -5.125 1.00 89.31 120 LEU A O 1
ATOM 964 N N . ASP A 1 121 ? 10.882 -3.800 -6.408 1.00 89.81 121 ASP A N 1
ATOM 965 C CA . ASP A 1 121 ? 11.538 -4.923 -5.737 1.00 89.81 121 ASP A CA 1
ATOM 966 C C . ASP A 1 121 ? 13.059 -4.872 -5.928 1.00 89.81 121 ASP A C 1
ATOM 968 O O . ASP A 1 121 ? 13.805 -5.004 -4.958 1.00 89.81 121 ASP A O 1
ATOM 972 N N . GLY A 1 122 ? 13.520 -4.570 -7.148 1.00 88.94 122 GLY A N 1
ATOM 973 C CA . GLY A 1 122 ? 14.936 -4.346 -7.440 1.00 88.94 122 GLY A CA 1
ATOM 974 C C . GLY A 1 122 ? 15.527 -3.188 -6.633 1.00 88.94 122 GLY A C 1
ATOM 975 O O . GLY A 1 122 ? 16.563 -3.354 -5.993 1.00 88.94 122 GLY A O 1
ATOM 976 N N . ALA A 1 123 ? 14.840 -2.044 -6.577 1.00 88.75 123 ALA A N 1
ATOM 977 C CA . ALA A 1 123 ? 15.281 -0.891 -5.792 1.00 88.75 123 ALA A CA 1
ATOM 978 C C . ALA A 1 123 ? 15.355 -1.208 -4.287 1.00 88.75 123 ALA A C 1
ATOM 980 O O . ALA A 1 123 ? 16.306 -0.805 -3.613 1.00 88.75 123 ALA A O 1
ATOM 981 N N . LEU A 1 124 ? 14.395 -1.975 -3.755 1.00 87.81 124 LEU A N 1
ATOM 982 C CA . LEU A 1 124 ? 14.435 -2.446 -2.368 1.00 87.81 124 LEU A CA 1
ATOM 983 C C . LEU A 1 124 ? 15.610 -3.400 -2.129 1.00 87.81 124 LEU A C 1
ATOM 985 O O . LEU A 1 124 ? 16.308 -3.259 -1.126 1.00 87.81 124 LEU A O 1
ATOM 989 N N . MET A 1 125 ? 15.882 -4.329 -3.050 1.00 87.06 125 MET A N 1
ATOM 990 C CA . MET A 1 125 ? 17.041 -5.227 -2.966 1.00 87.06 125 MET A CA 1
ATOM 991 C C . MET A 1 125 ? 18.378 -4.473 -3.005 1.00 87.06 125 MET A C 1
ATOM 993 O O . MET A 1 125 ? 19.313 -4.816 -2.276 1.00 87.06 125 MET A O 1
ATOM 997 N N . GLU A 1 126 ? 18.484 -3.457 -3.860 1.00 85.44 126 GLU A N 1
ATOM 998 C CA . GLU A 1 126 ? 19.681 -2.625 -4.010 1.00 85.44 126 GLU A CA 1
ATOM 999 C C . GLU A 1 126 ? 19.893 -1.682 -2.828 1.00 85.44 126 GLU A C 1
ATOM 1001 O O . GLU A 1 126 ? 21.037 -1.335 -2.513 1.00 85.44 126 GLU A O 1
ATOM 1006 N N . SER A 1 127 ? 18.818 -1.336 -2.116 1.00 79.44 127 SER A N 1
ATOM 1007 C CA . SER A 1 127 ? 18.879 -0.643 -0.836 1.00 79.44 127 SER A CA 1
ATOM 1008 C C . SER A 1 127 ? 19.459 -1.570 0.252 1.00 79.44 127 SER A C 1
ATOM 1010 O O . SER A 1 127 ? 18.797 -2.006 1.189 1.00 79.44 127 SER A O 1
ATOM 1012 N N . ARG A 1 128 ? 20.768 -1.860 0.161 1.00 55.56 128 ARG A N 1
ATOM 1013 C CA . ARG A 1 128 ? 21.557 -2.729 1.068 1.00 55.56 128 ARG A CA 1
ATOM 1014 C C . ARG A 1 128 ? 21.500 -2.328 2.559 1.00 55.56 128 ARG A C 1
ATOM 1016 O O . ARG A 1 128 ? 22.110 -3.002 3.389 1.00 55.56 128 ARG A O 1
ATOM 1023 N N . GLY A 1 129 ? 20.812 -1.236 2.899 1.00 53.94 129 GLY A N 1
ATOM 1024 C CA . GLY A 1 129 ? 20.740 -0.610 4.217 1.00 53.94 129 GLY A CA 1
ATOM 1025 C C . GLY A 1 129 ? 19.348 -0.522 4.854 1.00 53.94 129 GLY A C 1
ATOM 1026 O O . GLY A 1 129 ? 19.274 -0.049 5.981 1.00 53.94 129 GLY A O 1
ATOM 1027 N N . MET A 1 130 ? 18.264 -1.009 4.237 1.00 50.66 130 MET A N 1
ATOM 1028 C CA . MET A 1 130 ? 16.953 -1.119 4.914 1.00 50.66 130 MET A CA 1
ATOM 1029 C C . MET A 1 130 ? 16.869 -2.353 5.834 1.00 50.66 130 MET A C 1
ATOM 1031 O O . MET A 1 130 ? 15.842 -3.014 5.928 1.00 50.66 130 MET A O 1
ATOM 1035 N N . ARG A 1 131 ? 17.958 -2.671 6.555 1.00 50.62 131 ARG A N 1
ATOM 1036 C CA . ARG A 1 131 ? 17.961 -3.735 7.581 1.00 50.62 131 ARG A CA 1
ATOM 1037 C C . ARG A 1 131 ? 16.912 -3.514 8.672 1.00 50.62 131 ARG A C 1
ATOM 1039 O O . ARG A 1 131 ? 16.534 -4.480 9.320 1.00 50.62 131 ARG A O 1
ATOM 1046 N N . ASP A 1 132 ? 16.400 -2.293 8.776 1.00 59.00 132 ASP A N 1
ATOM 1047 C CA . ASP A 1 132 ? 15.154 -1.997 9.456 1.00 59.00 132 ASP A CA 1
ATOM 1048 C C . ASP A 1 132 ? 14.093 -1.661 8.401 1.00 59.00 132 ASP A C 1
ATOM 1050 O O . ASP A 1 132 ? 13.921 -0.496 8.026 1.00 59.00 132 ASP A O 1
ATOM 1054 N N . PHE A 1 133 ? 13.337 -2.669 7.953 1.00 67.06 133 PHE A N 1
ATOM 1055 C CA . PHE A 1 133 ? 12.038 -2.510 7.276 1.00 67.06 133 PHE A CA 1
ATOM 1056 C C . PHE A 1 133 ? 10.983 -1.912 8.224 1.00 67.06 133 PHE A C 1
ATOM 1058 O O . PHE A 1 133 ? 9.808 -2.276 8.190 1.00 67.06 133 PHE A O 1
ATOM 1065 N N . SER A 1 134 ? 11.404 -1.012 9.112 1.00 76.75 134 SER A N 1
ATOM 1066 C CA . SER A 1 134 ? 10.496 -0.270 9.953 1.00 76.75 134 SER A CA 1
ATOM 1067 C C . SER A 1 134 ? 9.566 0.525 9.047 1.00 76.75 134 SER A C 1
ATOM 1069 O O . SER A 1 134 ? 9.971 1.080 8.017 1.00 76.75 134 SER A O 1
ATOM 1071 N N . VAL A 1 135 ? 8.306 0.599 9.455 1.00 81.06 135 VAL A N 1
ATOM 1072 C CA . VAL A 1 135 ? 7.275 1.391 8.780 1.00 81.06 135 VAL A CA 1
ATOM 1073 C C . VAL A 1 135 ? 7.760 2.819 8.469 1.00 81.06 135 VAL A C 1
ATOM 1075 O O . VAL A 1 135 ? 7.488 3.359 7.396 1.00 81.06 135 VAL A O 1
ATOM 1078 N N . GLN A 1 136 ? 8.557 3.401 9.372 1.00 80.75 136 GLN A N 1
ATOM 1079 C CA . GLN A 1 136 ? 9.101 4.759 9.265 1.00 80.75 136 GLN A CA 1
ATOM 1080 C C . GLN A 1 136 ? 10.077 4.948 8.096 1.00 80.75 136 GLN A C 1
ATOM 1082 O O . GLN A 1 136 ? 10.117 6.027 7.509 1.00 80.75 136 GLN A O 1
ATOM 1087 N N . ASN A 1 137 ? 10.847 3.916 7.742 1.00 85.19 137 ASN A N 1
ATOM 1088 C CA . ASN A 1 137 ? 11.786 3.962 6.620 1.00 85.19 137 ASN A CA 1
ATOM 1089 C C . ASN A 1 137 ? 11.121 3.542 5.306 1.00 85.19 137 ASN A C 1
ATOM 1091 O O . ASN A 1 137 ? 11.462 4.057 4.239 1.00 85.19 137 ASN A O 1
ATOM 1095 N N . LEU A 1 138 ? 10.149 2.629 5.378 1.00 88.69 138 LEU A N 1
ATOM 1096 C CA . LEU A 1 138 ? 9.478 2.102 4.198 1.00 88.69 138 LEU A CA 1
ATOM 1097 C C . LEU A 1 138 ? 8.622 3.166 3.500 1.00 88.69 138 LEU A C 1
ATOM 1099 O O . LEU A 1 138 ? 8.679 3.293 2.278 1.00 88.69 138 LEU A O 1
ATOM 1103 N N . ARG A 1 139 ? 7.864 3.977 4.245 1.00 90.06 139 ARG A N 1
ATOM 1104 C CA . ARG A 1 139 ? 7.011 5.011 3.639 1.00 90.06 139 ARG A CA 1
ATOM 1105 C C . ARG A 1 139 ? 7.769 6.038 2.783 1.00 90.06 139 ARG A C 1
ATOM 1107 O O . ARG A 1 139 ? 7.358 6.238 1.637 1.00 90.06 139 ARG A O 1
ATOM 1114 N N . PRO A 1 140 ? 8.811 6.739 3.276 1.00 89.94 140 PRO A N 1
ATOM 1115 C CA . PRO A 1 140 ? 9.514 7.728 2.461 1.00 89.94 140 PRO A CA 1
ATOM 1116 C C . PRO A 1 140 ? 10.165 7.088 1.232 1.00 89.94 140 PRO A C 1
ATOM 1118 O O . PRO A 1 140 ? 10.149 7.699 0.164 1.00 89.94 140 PRO A O 1
ATOM 1121 N N . PHE A 1 141 ? 10.646 5.846 1.353 1.00 90.25 141 PHE A N 1
ATOM 1122 C CA . PHE A 1 141 ? 11.155 5.072 0.224 1.00 90.25 141 PHE A CA 1
ATOM 1123 C C . PHE A 1 141 ? 10.073 4.840 -0.844 1.00 90.25 141 PHE A C 1
ATOM 1125 O O . PHE A 1 141 ? 10.279 5.170 -2.011 1.00 90.25 141 PHE A O 1
ATOM 1132 N N . LEU A 1 142 ? 8.893 4.346 -0.448 1.00 90.88 142 LEU A N 1
ATOM 1133 C CA . LEU A 1 142 ? 7.771 4.095 -1.363 1.00 90.88 142 LEU A CA 1
ATOM 1134 C C . LEU A 1 142 ? 7.286 5.378 -2.055 1.00 90.88 142 LEU A C 1
ATOM 1136 O O . LEU A 1 142 ? 7.048 5.375 -3.263 1.00 90.88 142 LEU A O 1
ATOM 1140 N N . ASN A 1 143 ? 7.179 6.485 -1.313 1.00 91.25 143 ASN A N 1
ATOM 1141 C CA . ASN A 1 143 ? 6.784 7.780 -1.870 1.00 91.25 143 ASN A CA 1
ATOM 1142 C C . ASN A 1 143 ? 7.779 8.270 -2.925 1.00 91.25 143 ASN A C 1
ATOM 1144 O O . ASN A 1 143 ? 7.370 8.693 -4.006 1.00 91.25 143 ASN A O 1
ATOM 1148 N N . HIS A 1 144 ? 9.075 8.223 -2.605 1.00 90.56 144 HIS A N 1
ATOM 1149 C CA . HIS A 1 144 ? 10.128 8.638 -3.525 1.00 90.56 144 HIS A CA 1
ATOM 1150 C C . HIS A 1 144 ? 10.071 7.817 -4.812 1.00 90.56 144 HIS A C 1
ATOM 1152 O O . HIS A 1 144 ? 9.970 8.384 -5.898 1.00 90.56 144 HIS A O 1
ATOM 1158 N N . HIS A 1 145 ? 9.998 6.493 -4.676 1.00 88.94 145 HIS A N 1
ATOM 1159 C CA . HIS A 1 145 ? 9.963 5.587 -5.814 1.00 88.94 145 HIS A CA 1
ATOM 1160 C C . HIS A 1 145 ? 8.749 5.816 -6.725 1.00 88.94 145 HIS A C 1
ATOM 1162 O O . HIS A 1 145 ? 8.850 5.760 -7.947 1.00 88.94 145 HIS A O 1
ATOM 1168 N N . LEU A 1 146 ? 7.587 6.130 -6.154 1.00 87.31 146 LEU A N 1
ATOM 1169 C CA . LEU A 1 146 ? 6.384 6.385 -6.940 1.00 87.31 146 LEU A CA 1
ATOM 1170 C C . LEU A 1 146 ? 6.461 7.680 -7.751 1.00 87.31 146 LEU A C 1
ATOM 1172 O O . LEU A 1 146 ? 5.969 7.719 -8.877 1.00 87.31 146 LEU A O 1
ATOM 1176 N N . VAL A 1 147 ? 7.065 8.731 -7.192 1.00 91.12 147 VAL A N 1
ATOM 1177 C CA . VAL A 1 147 ? 7.293 9.993 -7.912 1.00 91.12 147 VAL A CA 1
ATOM 1178 C C . VAL A 1 147 ? 8.287 9.796 -9.054 1.00 91.12 147 VAL A C 1
ATOM 1180 O O . VAL A 1 147 ? 8.126 10.406 -10.107 1.00 91.12 147 VAL A O 1
ATOM 1183 N N . GLU A 1 148 ? 9.281 8.927 -8.875 1.00 89.00 148 GLU A N 1
ATOM 1184 C CA . GLU A 1 148 ? 10.245 8.599 -9.928 1.00 89.00 148 GLU A CA 1
ATOM 1185 C C . GLU A 1 148 ? 9.633 7.746 -11.046 1.00 89.00 148 GLU A C 1
ATOM 1187 O O . GLU A 1 148 ? 9.891 7.991 -12.225 1.00 89.00 148 GLU A O 1
ATOM 1192 N N . LEU A 1 149 ? 8.805 6.758 -10.697 1.00 84.81 149 LEU A N 1
ATOM 1193 C CA . LEU A 1 149 ? 8.213 5.836 -11.667 1.00 84.81 149 LEU A CA 1
ATOM 1194 C C . LEU A 1 149 ? 7.020 6.415 -12.433 1.00 84.81 149 LEU A C 1
ATOM 1196 O O . LEU A 1 149 ? 6.772 6.013 -13.575 1.00 84.81 149 LEU A O 1
ATOM 1200 N N . HIS A 1 150 ? 6.252 7.314 -11.814 1.00 83.62 150 HIS A N 1
ATOM 1201 C CA . HIS A 1 150 ? 4.972 7.764 -12.350 1.00 83.62 150 HIS A CA 1
ATOM 1202 C C . HIS A 1 150 ? 4.911 9.289 -12.498 1.00 83.62 150 HIS A C 1
ATOM 1204 O O . HIS A 1 150 ? 5.064 10.008 -11.509 1.00 83.62 150 HIS A O 1
ATOM 1210 N N . PRO A 1 151 ? 4.565 9.809 -13.694 1.00 84.69 151 PRO A N 1
ATOM 1211 C CA . PRO A 1 151 ? 4.324 11.240 -13.895 1.00 84.69 151 PRO A CA 1
ATOM 1212 C C . PRO A 1 151 ? 3.230 11.812 -12.980 1.00 84.69 151 PRO A C 1
ATOM 1214 O O . PRO A 1 151 ? 3.258 12.993 -12.644 1.00 84.69 151 PRO A O 1
ATOM 1217 N N . ASP A 1 152 ? 2.270 10.976 -12.576 1.00 85.88 152 ASP A N 1
ATOM 1218 C CA . ASP A 1 152 ? 1.189 11.290 -11.640 1.00 85.88 152 ASP A CA 1
ATOM 1219 C C . ASP A 1 152 ? 1.468 10.797 -10.202 1.00 85.88 152 ASP A C 1
ATOM 1221 O O . ASP A 1 152 ? 0.548 10.624 -9.396 1.00 85.88 152 ASP A O 1
ATOM 1225 N N . GLY A 1 153 ? 2.739 10.560 -9.853 1.00 87.62 153 GLY A N 1
ATOM 1226 C CA . GLY A 1 153 ? 3.143 10.007 -8.559 1.00 87.62 153 GLY A CA 1
ATOM 1227 C C . GLY A 1 153 ? 2.676 10.843 -7.362 1.00 87.62 153 GLY A C 1
ATOM 1228 O O . GLY A 1 153 ? 2.188 10.300 -6.375 1.00 87.62 153 GLY A O 1
ATOM 1229 N N . MET A 1 154 ? 2.706 12.175 -7.460 1.00 90.12 154 MET A N 1
ATOM 1230 C CA . MET A 1 154 ? 2.197 13.049 -6.392 1.00 90.12 154 MET A CA 1
ATOM 1231 C C . MET A 1 154 ? 0.685 12.894 -6.174 1.00 90.12 154 MET A C 1
ATOM 1233 O O . MET A 1 154 ? 0.213 12.897 -5.037 1.00 90.12 154 MET A O 1
ATOM 1237 N N . GLN A 1 155 ? -0.087 12.718 -7.247 1.00 88.88 155 GLN A N 1
ATOM 1238 C CA . GLN A 1 155 ? -1.530 12.494 -7.176 1.00 88.88 155 GLN A CA 1
ATOM 1239 C C . GLN A 1 155 ? -1.844 11.121 -6.573 1.00 88.88 155 GLN A C 1
ATOM 1241 O O . GLN A 1 155 ? -2.781 10.993 -5.786 1.00 88.88 155 GLN A O 1
ATOM 1246 N N . LYS A 1 156 ? -1.046 10.104 -6.905 1.00 87.50 156 LYS A N 1
ATOM 1247 C CA . LYS A 1 156 ? -1.139 8.761 -6.321 1.00 87.50 156 LYS A CA 1
ATOM 1248 C C . LYS A 1 156 ? -0.769 8.758 -4.822 1.00 87.50 156 LYS A C 1
ATOM 1250 O O . LYS A 1 156 ? -1.500 8.145 -4.045 1.00 87.50 156 LYS A O 1
ATOM 1255 N N . ILE A 1 157 ? 0.262 9.503 -4.390 1.00 90.81 157 ILE A N 1
ATOM 1256 C CA . ILE A 1 157 ? 0.570 9.734 -2.957 1.00 90.81 157 ILE A CA 1
ATOM 1257 C C . ILE A 1 157 ? -0.645 10.336 -2.246 1.00 90.81 157 ILE A C 1
ATOM 1259 O O . ILE A 1 157 ? -1.076 9.838 -1.206 1.00 90.81 157 ILE A O 1
ATOM 1263 N N . GLU A 1 158 ? -1.212 11.401 -2.812 1.00 88.62 158 GLU A N 1
ATOM 1264 C CA . GLU A 1 158 ? -2.356 12.095 -2.220 1.00 88.62 158 GLU A CA 1
ATOM 1265 C C . GLU A 1 158 ? -3.596 11.196 -2.146 1.00 88.62 158 GLU A C 1
ATOM 1267 O O . GLU A 1 158 ? -4.322 11.216 -1.152 1.00 88.62 158 GLU A O 1
ATOM 1272 N N . TYR A 1 159 ? -3.818 10.361 -3.162 1.00 84.81 159 TYR A N 1
ATOM 1273 C CA . TYR A 1 159 ? -4.875 9.356 -3.146 1.00 84.81 159 TYR A CA 1
ATOM 1274 C C . TYR A 1 159 ? -4.700 8.366 -1.986 1.00 84.81 159 TYR A C 1
ATOM 1276 O O . TYR A 1 159 ? -5.640 8.153 -1.222 1.00 84.81 159 TYR A O 1
ATOM 1284 N N . VAL A 1 160 ? -3.499 7.805 -1.805 1.00 89.50 160 VAL A N 1
ATOM 1285 C CA . VAL A 1 160 ? -3.201 6.885 -0.693 1.00 89.50 160 VAL A CA 1
ATOM 1286 C C . VAL A 1 160 ? -3.400 7.567 0.664 1.00 89.50 160 VAL A C 1
ATOM 1288 O O . VAL A 1 160 ? -4.010 6.991 1.570 1.00 89.50 160 VAL A O 1
ATOM 1291 N N . ARG A 1 161 ? -2.944 8.817 0.796 1.00 90.19 161 ARG A N 1
ATOM 1292 C CA . ARG A 1 161 ? -3.124 9.626 2.006 1.00 90.19 161 ARG A CA 1
ATOM 1293 C C . ARG A 1 161 ? -4.609 9.773 2.350 1.00 90.19 161 ARG A C 1
ATOM 1295 O O . ARG A 1 161 ? -5.003 9.443 3.464 1.00 90.19 161 ARG A O 1
ATOM 1302 N N . ARG A 1 162 ? -5.434 10.171 1.376 1.00 85.19 162 ARG A N 1
ATOM 1303 C CA . ARG A 1 162 ? -6.894 10.314 1.524 1.00 85.19 162 ARG A CA 1
ATOM 1304 C C . ARG A 1 162 ? -7.589 9.001 1.866 1.00 85.19 162 ARG A C 1
ATOM 1306 O O . ARG A 1 162 ? -8.475 8.985 2.711 1.00 85.19 162 ARG A O 1
ATOM 1313 N N . MET A 1 163 ? -7.189 7.897 1.237 1.00 82.44 163 MET A N 1
ATOM 1314 C CA . MET A 1 163 ? -7.727 6.569 1.555 1.00 82.44 163 MET A CA 1
ATOM 1315 C C . MET A 1 163 ? -7.432 6.167 3.001 1.00 82.44 163 MET A C 1
ATOM 1317 O O . MET A 1 163 ? -8.300 5.631 3.689 1.00 82.44 163 MET A O 1
ATOM 1321 N N . THR A 1 164 ? -6.230 6.478 3.482 1.00 88.31 164 THR A N 1
ATOM 1322 C CA . THR A 1 164 ? -5.838 6.203 4.868 1.00 88.31 164 THR A CA 1
ATOM 1323 C C . THR A 1 164 ? -6.600 7.093 5.851 1.00 88.31 164 THR A C 1
ATOM 1325 O O . THR A 1 164 ? -7.054 6.611 6.885 1.00 88.31 164 THR A O 1
ATOM 1328 N N . GLU A 1 165 ? -6.821 8.368 5.516 1.00 86.81 165 GLU A N 1
ATOM 1329 C CA . GLU A 1 165 ? -7.679 9.266 6.303 1.00 86.81 165 GLU A CA 1
ATOM 1330 C C . GLU A 1 165 ? -9.115 8.748 6.392 1.00 86.81 165 GLU A C 1
ATOM 1332 O O . GLU A 1 165 ? -9.682 8.722 7.480 1.00 86.81 165 GLU A O 1
ATOM 1337 N N . VAL A 1 166 ? -9.678 8.271 5.276 1.00 82.31 166 VAL A N 1
ATOM 1338 C CA . VAL A 1 166 ? -11.003 7.637 5.248 1.00 82.31 166 VAL A CA 1
ATOM 1339 C C . VAL A 1 166 ? -11.050 6.411 6.161 1.00 82.31 166 VAL A C 1
ATOM 1341 O O . VAL A 1 166 ? -12.010 6.269 6.918 1.00 82.31 166 VAL A O 1
ATOM 1344 N N . LEU A 1 167 ? -10.017 5.557 6.152 1.00 82.69 167 LEU A N 1
ATOM 1345 C CA . LEU A 1 167 ? -9.927 4.459 7.119 1.00 82.69 167 LEU A CA 1
ATOM 1346 C C . LEU A 1 167 ? -9.885 4.973 8.555 1.00 82.69 167 LEU A C 1
ATOM 1348 O O . LEU A 1 167 ? -10.543 4.388 9.406 1.00 82.69 167 LEU A O 1
ATOM 1352 N N . GLY A 1 168 ? -9.168 6.066 8.823 1.00 84.56 168 GLY A N 1
ATOM 1353 C CA . GLY A 1 168 ? -9.112 6.731 10.129 1.00 84.56 168 GLY A CA 1
ATOM 1354 C C . GLY A 1 168 ? -10.477 7.043 10.736 1.00 84.56 168 GLY A C 1
ATOM 1355 O O . GLY A 1 168 ? -10.622 6.963 11.954 1.00 84.56 168 GLY A O 1
ATOM 1356 N N . LEU A 1 169 ? -11.477 7.316 9.896 1.00 83.25 169 LEU A N 1
ATOM 1357 C CA . LEU A 1 169 ? -12.846 7.620 10.318 1.00 83.25 169 LEU A CA 1
ATOM 1358 C C . LEU A 1 169 ? -13.686 6.374 10.634 1.00 83.25 169 LEU A C 1
ATOM 1360 O O . LEU A 1 169 ? -14.735 6.486 11.263 1.00 83.25 169 LEU A O 1
ATOM 1364 N N . LEU A 1 170 ? -13.252 5.185 10.209 1.00 77.88 170 LEU A N 1
ATOM 1365 C CA . LEU A 1 170 ? -13.965 3.944 10.502 1.00 77.88 170 LEU A CA 1
ATOM 1366 C C . LEU A 1 170 ? -13.794 3.520 11.960 1.00 77.88 170 LEU A C 1
ATOM 1368 O O . LEU A 1 170 ? -12.840 3.913 12.631 1.00 77.88 170 LEU A O 1
ATOM 1372 N N . ARG A 1 171 ? -14.673 2.631 12.433 1.00 78.62 171 ARG A N 1
ATOM 1373 C CA . ARG A 1 171 ? -14.513 1.980 13.741 1.00 78.62 171 ARG A CA 1
ATOM 1374 C C . ARG A 1 171 ? -13.202 1.177 13.809 1.00 78.62 171 ARG A C 1
ATOM 1376 O O . ARG A 1 171 ? -12.779 0.636 1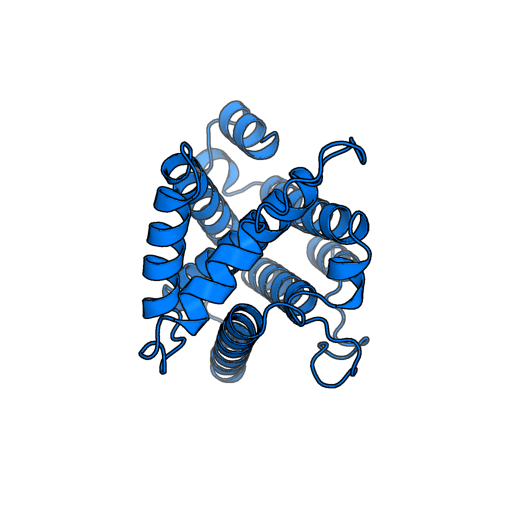2.781 1.00 78.62 171 ARG A O 1
ATOM 1383 N N . PRO A 1 172 ? -12.566 1.062 14.992 1.00 80.94 172 PRO A N 1
ATOM 1384 C CA . PRO A 1 172 ? -11.324 0.307 15.161 1.00 80.94 172 PRO A CA 1
ATOM 1385 C C . PRO A 1 172 ? -11.378 -1.103 14.564 1.00 80.94 172 PRO A C 1
ATOM 1387 O O . PRO A 1 172 ? -10.452 -1.504 13.867 1.00 80.94 172 PRO A O 1
ATOM 1390 N N . GLU A 1 173 ? -12.480 -1.821 14.756 1.00 77.06 173 GLU A N 1
ATOM 1391 C CA . GLU A 1 173 ? -12.667 -3.196 14.291 1.00 77.06 173 GLU A CA 1
ATOM 1392 C C . GLU A 1 173 ? -12.654 -3.284 12.761 1.00 77.06 173 GLU A C 1
ATOM 1394 O O . GLU A 1 173 ? -11.991 -4.152 12.193 1.00 77.06 173 GLU A O 1
ATOM 1399 N N . ALA A 1 174 ? -13.326 -2.346 12.086 1.00 77.81 174 ALA A N 1
ATOM 1400 C CA . ALA A 1 174 ? -13.357 -2.285 10.629 1.00 77.81 174 ALA A CA 1
ATOM 1401 C C . ALA A 1 174 ? -11.965 -1.975 10.057 1.00 77.81 174 ALA A C 1
ATOM 1403 O O . ALA A 1 174 ? -11.530 -2.628 9.109 1.00 77.81 174 ALA A O 1
ATOM 1404 N N . ARG A 1 175 ? -11.225 -1.039 10.670 1.00 83.50 175 ARG A N 1
ATOM 1405 C CA . ARG A 1 175 ? -9.837 -0.733 10.274 1.00 83.50 175 ARG A CA 1
ATOM 1406 C C . ARG A 1 175 ? -8.926 -1.950 10.402 1.00 83.50 175 ARG A C 1
ATOM 1408 O O . ARG A 1 175 ? -8.215 -2.284 9.459 1.00 83.50 175 ARG A O 1
ATOM 1415 N N . ILE A 1 176 ? -8.991 -2.624 11.550 1.00 82.56 176 ILE A N 1
ATOM 1416 C CA . ILE A 1 176 ? -8.226 -3.842 11.844 1.00 82.56 176 ILE A CA 1
ATOM 1417 C C . ILE A 1 176 ? -8.559 -4.932 10.828 1.00 82.56 176 ILE A C 1
ATOM 1419 O O . ILE A 1 176 ? -7.660 -5.594 10.314 1.00 82.56 176 ILE A O 1
ATOM 1423 N N . GLY A 1 177 ? -9.844 -5.116 10.521 1.00 79.44 177 GLY A N 1
ATOM 1424 C CA . GLY A 1 177 ? -10.290 -6.077 9.520 1.00 79.44 177 GLY A CA 1
ATOM 1425 C C . GLY A 1 177 ? -9.705 -5.775 8.140 1.00 79.44 177 GLY A C 1
ATOM 1426 O O . GLY A 1 177 ? -9.162 -6.677 7.502 1.00 79.44 177 GLY A O 1
ATOM 1427 N N . VAL A 1 178 ? -9.758 -4.514 7.694 1.00 82.44 178 VAL A N 1
ATOM 1428 C CA . VAL A 1 178 ? -9.193 -4.085 6.401 1.00 82.44 178 VAL A CA 1
ATOM 1429 C C . VAL A 1 178 ? -7.696 -4.351 6.355 1.00 82.44 178 VAL A C 1
ATOM 1431 O O . VAL A 1 178 ? -7.215 -4.963 5.406 1.00 82.44 178 VAL A O 1
ATOM 1434 N N . GLU A 1 179 ? -6.963 -3.951 7.390 1.00 87.06 179 GLU A N 1
ATOM 1435 C CA . GLU A 1 179 ? -5.519 -4.146 7.455 1.00 87.06 179 GLU A CA 1
ATOM 1436 C C . GLU A 1 179 ? -5.131 -5.631 7.408 1.00 87.06 179 GLU A C 1
ATOM 1438 O O . GLU A 1 179 ? -4.312 -6.029 6.576 1.00 87.06 179 GLU A O 1
ATOM 1443 N N . LYS A 1 180 ? -5.794 -6.477 8.211 1.00 82.38 180 LYS A N 1
ATOM 1444 C CA . LYS A 1 180 ? -5.636 -7.940 8.149 1.00 82.38 180 LYS A CA 1
ATOM 1445 C C . LYS A 1 180 ? -5.922 -8.476 6.756 1.00 82.38 180 LYS A C 1
ATOM 1447 O O . LYS A 1 180 ? -5.176 -9.310 6.251 1.00 82.38 180 LYS A O 1
ATOM 1452 N N . CYS A 1 181 ? -6.989 -8.003 6.120 1.00 81.25 181 CYS A N 1
ATOM 1453 C CA . CYS A 1 181 ? -7.362 -8.445 4.787 1.00 81.25 181 CYS A CA 1
ATOM 1454 C C . CYS A 1 181 ? -6.285 -8.102 3.750 1.00 81.25 181 CYS A C 1
ATOM 1456 O O . CYS A 1 181 ? -5.943 -8.961 2.934 1.00 81.25 181 CYS A O 1
ATOM 1458 N N . LEU A 1 182 ? -5.717 -6.893 3.796 1.00 85.69 182 LEU A N 1
ATOM 1459 C CA . LEU A 1 182 ? -4.622 -6.487 2.913 1.00 85.69 182 LEU A CA 1
ATOM 1460 C C . LEU A 1 182 ? -3.375 -7.337 3.151 1.00 85.69 182 LEU A C 1
ATOM 1462 O O . LEU A 1 182 ? -2.835 -7.902 2.202 1.00 85.69 182 LEU A O 1
ATOM 1466 N N . LEU A 1 183 ? -2.962 -7.501 4.409 1.00 87.25 183 LEU A N 1
ATOM 1467 C CA . LEU A 1 183 ? -1.823 -8.347 4.772 1.00 87.25 183 LEU A CA 1
ATOM 1468 C C . LEU A 1 183 ? -2.025 -9.789 4.293 1.00 87.25 183 LEU A C 1
ATOM 1470 O O . LEU A 1 183 ? -1.117 -10.373 3.709 1.00 87.25 183 LEU A O 1
ATOM 1474 N N . ASN A 1 184 ? -3.229 -10.340 4.444 1.00 81.25 184 ASN A N 1
ATOM 1475 C CA . ASN A 1 184 ? -3.570 -11.682 3.971 1.00 81.25 184 ASN A CA 1
ATOM 1476 C C . ASN A 1 184 ? -3.463 -11.831 2.470 1.00 81.25 184 ASN A C 1
ATOM 1478 O O . ASN A 1 184 ? -3.017 -12.870 1.994 1.00 81.25 184 ASN A O 1
ATOM 1482 N N . MET A 1 185 ? -3.901 -10.819 1.729 1.00 79.38 185 MET A N 1
ATOM 1483 C CA . MET A 1 185 ? -3.820 -10.802 0.278 1.00 79.38 185 MET A CA 1
ATOM 1484 C C . MET A 1 185 ? -2.367 -10.696 -0.200 1.00 79.38 185 MET A C 1
ATOM 1486 O O . MET A 1 185 ? -1.943 -11.470 -1.058 1.00 79.38 185 MET A O 1
ATOM 1490 N N . LEU A 1 186 ? -1.583 -9.791 0.384 1.00 84.88 186 LEU A N 1
ATOM 1491 C CA . LEU A 1 186 ? -0.199 -9.548 -0.022 1.00 84.88 186 LEU A CA 1
ATOM 1492 C C . LEU A 1 186 ? 0.750 -10.689 0.393 1.00 84.88 186 LEU A C 1
ATOM 1494 O O . LEU A 1 186 ? 1.631 -11.063 -0.384 1.00 84.88 186 LEU A O 1
ATOM 1498 N N . CYS A 1 187 ? 0.537 -11.289 1.571 1.00 82.19 187 CYS A N 1
ATOM 1499 C CA . CYS A 1 187 ? 1.372 -12.359 2.132 1.00 82.19 187 CYS A CA 1
ATOM 1500 C C . CYS A 1 187 ? 1.003 -13.778 1.663 1.00 82.19 187 CYS A C 1
ATOM 1502 O O . CYS A 1 187 ? 1.535 -14.753 2.203 1.00 82.19 187 CYS A O 1
ATOM 1504 N N . ARG A 1 188 ? 0.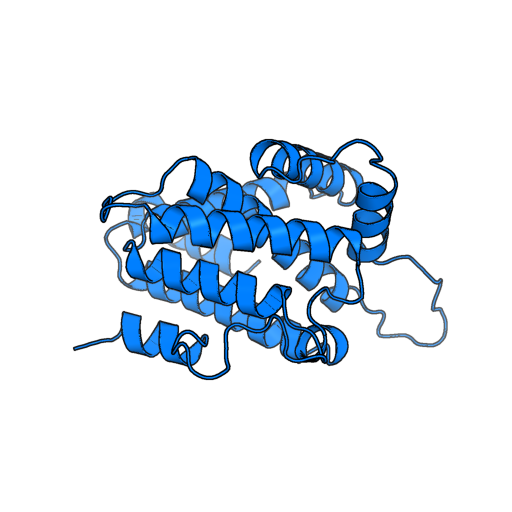097 -13.940 0.687 1.00 75.00 188 ARG A N 1
ATOM 1505 C CA . ARG A 1 188 ? -0.233 -15.275 0.160 1.00 75.00 188 ARG A CA 1
ATOM 1506 C C . ARG A 1 188 ? 1.022 -15.950 -0.386 1.00 75.00 188 ARG A C 1
ATOM 1508 O O . ARG A 1 188 ? 1.702 -15.395 -1.239 1.00 75.00 188 ARG A O 1
ATOM 1515 N N . SER A 1 189 ? 1.296 -17.168 0.070 1.00 63.72 189 SER A N 1
ATOM 1516 C CA . SER A 1 189 ? 2.344 -18.029 -0.476 1.00 63.72 189 SER A CA 1
ATOM 1517 C C . SER A 1 189 ? 1.793 -19.435 -0.690 1.00 63.72 189 SER A C 1
ATOM 1519 O O . SER A 1 189 ? 1.005 -19.935 0.115 1.00 63.72 189 SER A O 1
ATOM 1521 N N . ASN A 1 190 ? 2.240 -20.078 -1.770 1.00 51.94 190 ASN A N 1
ATOM 1522 C CA . ASN A 1 190 ? 1.833 -21.426 -2.174 1.00 51.94 190 ASN A CA 1
ATOM 1523 C C . ASN A 1 190 ? 2.230 -22.502 -1.143 1.00 51.94 190 ASN A C 1
ATOM 1525 O O . ASN A 1 190 ? 1.741 -23.623 -1.202 1.00 51.94 190 ASN A O 1
ATOM 1529 N N . GLU A 1 191 ? 3.121 -22.166 -0.206 1.00 50.38 191 GLU A N 1
ATOM 1530 C CA . GLU A 1 191 ? 3.610 -23.089 0.817 1.00 50.38 191 GLU A CA 1
ATOM 1531 C C . GLU A 1 191 ? 2.709 -23.165 2.056 1.00 50.38 191 GLU A C 1
ATOM 1533 O O . GLU A 1 191 ? 2.963 -23.989 2.920 1.00 50.38 191 GLU A O 1
ATOM 1538 N N . GLY A 1 192 ? 1.650 -22.360 2.188 1.00 48.75 192 GLY A N 1
ATOM 1539 C CA . GLY A 1 192 ? 0.694 -22.496 3.301 1.00 48.75 192 GLY A CA 1
ATOM 1540 C C . GLY A 1 192 ? 1.237 -22.157 4.701 1.00 48.75 192 GLY A C 1
ATOM 1541 O O . GLY A 1 192 ? 0.485 -22.232 5.665 1.00 48.75 192 GLY A O 1
ATOM 1542 N N . HIS A 1 193 ? 2.502 -21.740 4.832 1.00 43.44 193 HIS A N 1
ATOM 1543 C CA . HIS A 1 193 ? 3.138 -21.447 6.127 1.00 43.44 193 HIS A CA 1
ATOM 1544 C C . HIS A 1 193 ? 2.874 -20.018 6.645 1.00 43.44 193 HIS A C 1
ATOM 1546 O O . HIS A 1 193 ? 3.151 -19.727 7.805 1.00 43.44 193 HIS A O 1
ATOM 1552 N N . THR A 1 194 ? 2.364 -19.108 5.806 1.00 46.81 194 THR A N 1
ATOM 1553 C CA . THR A 1 194 ? 2.220 -17.672 6.138 1.00 46.81 194 THR A CA 1
ATOM 1554 C C . THR A 1 194 ? 0.884 -17.048 5.752 1.00 46.81 194 THR A C 1
ATOM 1556 O O . THR A 1 194 ? 0.688 -15.854 5.995 1.00 46.81 194 THR A O 1
ATOM 1559 N N . ALA A 1 195 ? -0.033 -17.820 5.165 1.00 42.44 195 ALA A N 1
ATOM 1560 C CA . ALA A 1 195 ? -1.424 -17.402 5.126 1.00 42.44 195 ALA A CA 1
ATOM 1561 C C . ALA A 1 195 ? -1.885 -17.320 6.585 1.00 42.44 195 ALA A C 1
ATOM 1563 O O . ALA A 1 195 ? -1.683 -18.288 7.320 1.00 42.44 195 ALA A O 1
ATOM 1564 N N . PHE A 1 196 ? -2.492 -16.203 7.015 1.00 43.41 196 PHE A N 1
ATOM 1565 C CA . PHE A 1 196 ? -3.404 -16.302 8.155 1.00 43.41 196 PHE A CA 1
ATOM 1566 C C . PHE A 1 196 ? -4.280 -17.506 7.851 1.00 43.41 196 PHE A C 1
ATOM 1568 O O . PHE A 1 196 ? -4.787 -17.633 6.726 1.00 43.41 196 PHE A O 1
ATOM 1575 N N . LEU A 1 197 ? -4.290 -18.442 8.792 1.00 42.78 197 LEU A N 1
ATOM 1576 C CA . LEU A 1 197 ? -4.952 -19.715 8.630 1.00 42.78 197 LEU A CA 1
ATOM 1577 C C . LEU A 1 197 ? -6.335 -19.443 8.047 1.00 42.78 197 LEU A C 1
ATOM 1579 O O . LEU A 1 197 ? -6.992 -18.455 8.381 1.00 42.78 197 LEU A O 1
ATOM 1583 N N . VAL A 1 198 ? -6.737 -20.320 7.137 1.00 43.69 198 VAL A N 1
ATOM 1584 C CA . VAL A 1 198 ? -7.982 -20.313 6.355 1.00 43.69 198 VAL A CA 1
ATOM 1585 C C . VAL A 1 198 ? -9.259 -20.227 7.234 1.00 43.69 198 VAL A C 1
ATOM 1587 O O . VAL A 1 198 ? -10.366 -20.267 6.714 1.00 43.69 198 VAL A O 1
ATOM 1590 N N . ASP A 1 199 ? -9.116 -20.028 8.545 1.00 43.69 199 ASP A N 1
ATOM 1591 C CA . ASP A 1 199 ? -10.135 -20.074 9.586 1.00 43.69 199 ASP A CA 1
ATOM 1592 C C . ASP A 1 199 ? -10.216 -18.807 10.478 1.00 43.69 199 ASP A C 1
ATOM 1594 O O . ASP A 1 199 ? -11.075 -18.724 11.347 1.00 43.69 199 ASP A O 1
ATOM 1598 N N . ASP A 1 200 ? -9.405 -17.759 10.264 1.00 49.19 200 ASP A N 1
ATOM 1599 C CA . ASP A 1 200 ? -9.434 -16.574 11.155 1.00 49.19 200 ASP A CA 1
ATOM 1600 C C . ASP A 1 200 ? -10.637 -15.633 10.925 1.00 49.19 200 ASP A C 1
ATOM 1602 O O . ASP A 1 200 ? -10.730 -14.575 11.545 1.00 49.19 200 ASP A O 1
ATOM 1606 N N . GLY A 1 201 ? -11.567 -15.979 10.027 1.00 49.53 201 GLY A N 1
ATOM 1607 C CA . GLY A 1 201 ? -12.837 -15.259 9.885 1.00 49.53 201 GLY A CA 1
ATOM 1608 C C . GLY A 1 201 ? -12.724 -13.811 9.389 1.00 49.53 201 GLY A C 1
ATOM 1609 O O . GLY A 1 201 ? -13.608 -13.014 9.674 1.00 49.53 201 GLY A O 1
ATOM 1610 N N . TRP A 1 202 ? -11.670 -13.448 8.647 1.00 55.19 202 TRP A N 1
ATOM 1611 C CA . TRP A 1 202 ? -11.492 -12.100 8.066 1.00 55.19 202 TRP A CA 1
ATOM 1612 C C . TRP A 1 202 ? -11.107 -12.143 6.586 1.00 55.19 202 TRP A C 1
ATOM 1614 O O . TRP A 1 202 ? -10.208 -11.445 6.112 1.00 55.19 202 TRP A O 1
ATOM 1624 N N . THR A 1 203 ? -11.808 -12.987 5.831 1.00 60.28 203 THR A N 1
ATOM 1625 C CA . THR A 1 203 ? -11.906 -12.809 4.376 1.00 60.28 203 THR A CA 1
ATOM 1626 C C . THR A 1 203 ? -12.704 -11.527 4.075 1.00 60.28 203 THR A C 1
ATOM 1628 O O . THR A 1 203 ? -13.438 -11.069 4.955 1.00 60.28 203 THR A O 1
ATOM 1631 N N . PRO A 1 204 ? -12.627 -10.937 2.865 1.00 54.94 204 PRO A N 1
ATOM 1632 C CA . PRO A 1 204 ? -13.477 -9.797 2.491 1.00 54.94 204 PRO A CA 1
ATOM 1633 C C . PRO A 1 204 ? -14.969 -10.024 2.805 1.00 54.94 204 PRO A C 1
ATOM 1635 O O . PRO A 1 204 ? -15.666 -9.105 3.225 1.00 54.94 204 PRO A O 1
ATOM 1638 N N . ASP A 1 205 ? -15.426 -11.273 2.674 1.00 56.31 205 ASP A N 1
ATOM 1639 C CA . ASP A 1 205 ? -16.805 -11.701 2.933 1.00 56.31 205 ASP A CA 1
ATOM 1640 C C . ASP A 1 205 ? -17.138 -11.721 4.444 1.00 56.31 205 ASP A C 1
ATOM 1642 O O . ASP A 1 205 ? -18.255 -11.414 4.869 1.00 56.31 205 ASP A O 1
ATOM 1646 N N . SER A 1 206 ? -16.154 -12.022 5.291 1.00 61.50 206 SER A N 1
ATOM 1647 C CA . SER A 1 206 ? -16.302 -11.987 6.750 1.00 61.50 206 SER A CA 1
ATOM 1648 C C . SER A 1 206 ? -16.199 -10.564 7.318 1.00 61.50 206 SER A C 1
ATOM 1650 O O . SER A 1 206 ? -16.929 -10.213 8.241 1.00 61.50 206 SER A O 1
ATOM 1652 N N . LEU A 1 207 ? -15.359 -9.720 6.706 1.00 61.41 207 LEU A N 1
ATOM 1653 C CA . LEU A 1 207 ? -15.289 -8.273 6.946 1.00 61.41 207 LEU A CA 1
ATOM 1654 C C . LEU A 1 207 ? -16.665 -7.617 6.752 1.00 61.41 207 LEU A C 1
ATOM 1656 O O . LEU A 1 207 ? -17.138 -6.900 7.631 1.00 61.41 207 LEU A O 1
ATOM 1660 N N . LEU A 1 208 ? -17.338 -7.940 5.642 1.00 59.75 208 LEU A N 1
ATOM 1661 C CA . LEU A 1 208 ? -18.719 -7.525 5.378 1.00 59.75 208 LEU A CA 1
ATOM 1662 C C . LEU A 1 208 ? -19.693 -7.980 6.454 1.00 59.75 208 LEU A C 1
ATOM 1664 O O . LEU A 1 208 ? -20.511 -7.198 6.930 1.00 59.75 208 LEU A O 1
ATOM 1668 N N . SER A 1 209 ? -19.608 -9.256 6.823 1.00 57.91 209 SER A N 1
ATOM 1669 C CA . SER A 1 209 ? -20.517 -9.853 7.799 1.00 57.91 209 SER A CA 1
ATOM 1670 C C . SER A 1 209 ? -20.366 -9.196 9.176 1.00 57.91 209 SER A C 1
ATOM 1672 O O . SER A 1 209 ? -21.361 -8.988 9.861 1.00 57.91 209 SER A O 1
ATOM 1674 N N . SER A 1 210 ? -19.147 -8.792 9.554 1.00 58.19 210 SER A N 1
ATOM 1675 C CA . SER A 1 210 ? -18.894 -8.041 10.789 1.00 58.19 210 SER A CA 1
ATOM 1676 C C . SER A 1 210 ? -19.332 -6.577 10.717 1.00 58.19 210 SER A C 1
ATOM 1678 O O . SER A 1 210 ? -19.733 -6.028 11.739 1.00 58.19 210 SER A O 1
ATOM 1680 N N . MET A 1 211 ? -19.242 -5.929 9.554 1.00 57.03 211 MET A N 1
ATOM 1681 C CA . MET A 1 211 ? -19.722 -4.552 9.369 1.00 57.03 211 MET A CA 1
ATOM 1682 C C . MET A 1 211 ? -21.253 -4.466 9.361 1.00 57.03 211 MET A C 1
ATOM 1684 O O . MET A 1 211 ? -21.827 -3.432 9.685 1.00 57.03 211 MET A O 1
ATOM 1688 N N . HIS A 1 212 ? -21.926 -5.550 8.981 1.00 52.00 212 HIS A N 1
ATOM 1689 C CA . HIS A 1 212 ? -23.386 -5.658 8.978 1.00 52.00 212 HIS A CA 1
ATOM 1690 C C . HIS A 1 212 ? -23.948 -6.391 10.208 1.00 52.00 212 HIS A C 1
ATOM 1692 O O . HIS A 1 212 ? -25.140 -6.694 10.233 1.00 52.00 212 HIS A O 1
ATOM 1698 N N . GLY A 1 213 ? -23.113 -6.688 11.210 1.00 44.56 213 GLY A N 1
ATOM 1699 C CA . GLY A 1 213 ? -23.489 -7.509 12.360 1.00 44.56 213 GLY A CA 1
ATOM 1700 C C . GLY A 1 213 ? -24.662 -6.941 13.165 1.00 44.56 213 GLY A C 1
ATOM 1701 O O . GLY A 1 213 ? -24.685 -5.752 13.491 1.00 44.56 213 GLY A O 1
ATOM 1702 N N . GLN A 1 214 ? -25.616 -7.824 13.476 1.00 34.38 214 GLN A N 1
ATOM 1703 C CA . GLN A 1 214 ? -26.558 -7.676 14.590 1.00 34.38 214 GLN A CA 1
ATOM 1704 C C . GLN A 1 214 ? -25.825 -7.573 15.930 1.00 34.38 214 GLN A C 1
ATOM 1706 O O . GLN A 1 214 ? -24.744 -8.194 16.055 1.00 34.38 214 GLN A O 1
#